Protein AF-A0A9W7BRD5-F1 (afdb_monomer_lite)

Foldseek 3Di:
DVLLVVLVVVVVVLQVVLVVVDDLLLLLLLLVVLVVVLVVQQVQVQQWDQDPPALDIDGHPHRPDGGFAAPLNSVLSSSCVSCLQVVLCVVDVDLLVQLLCQLVSVLVSLLVSQVSCCSQQVGRPGFQGDHDQADNNRSDGPNCSVVRSVVSVVCSVCVVVHSSVVSVVCSVVVRCVVSVVVSVVVNVVRHPPADPVNVVCSNVVVPPPPPVVVVVVVVVVVVVVVVVVVVVVVVVVVPPDDDPDDDDDDDDDDDDDDDDDDDDDDDDDDDDDDDDDDDDDDDDDDDDDDDDDDDDDDDDDDDDDDDDDDDDDDDDDDDDDD

Sequence (322 aa):
MFAALIKLALLYGLISKQQELTTEVHRAGACLAAIGFILIETTWTTISKEDPKTGNVSLSLKIDKLGHSSFAQFWSNIIWTPMIMYGYRSVVTTWWMRIVLFPLNIWWLEIVEGYILMFLFGRNVAWEYRGKLSFFHGNITLQYYVPWALLGGVFEFAWAPVIEPLIVLFAEKGGERVVLPVAWGLTMLFAPKMSAKALFAALTDCFFEEKEVEAWVVVEEEWEKKVAKKNTRSTRSSVRSEPPVLTPNKRSGRGRSKSPAKARTKATKSVKRSPAAGKSKRGTSRSASPAKAKVKAKEKPRQRSSSARVRASASTPKKSRK

Organism: NCBI:txid1714386

Structure (mmCIF, N/CA/C/O backbone):
data_AF-A0A9W7BRD5-F1
#
_entry.id   AF-A0A9W7BRD5-F1
#
loop_
_atom_site.group_PDB
_atom_site.id
_atom_site.type_symbol
_atom_site.label_atom_id
_atom_site.label_alt_id
_atom_site.label_comp_id
_atom_site.label_asym_id
_atom_site.label_entity_id
_atom_site.label_seq_id
_atom_site.pdbx_PDB_ins_code
_atom_site.Cartn_x
_atom_site.Cartn_y
_atom_site.Cartn_z
_atom_site.occupancy
_atom_site.B_iso_or_equiv
_atom_site.auth_seq_id
_atom_site.auth_comp_id
_atom_site.auth_asym_id
_atom_site.auth_atom_id
_atom_site.pdbx_PDB_model_num
ATOM 1 N N . MET A 1 1 ? 12.088 -5.059 26.778 1.00 70.69 1 MET A N 1
ATOM 2 C CA . MET A 1 1 ? 13.359 -4.808 26.049 1.00 70.69 1 MET A CA 1
ATOM 3 C C . MET A 1 1 ? 13.732 -5.945 25.091 1.00 70.69 1 MET A C 1
ATOM 5 O O . MET A 1 1 ? 13.865 -5.676 23.908 1.00 70.69 1 MET A O 1
ATOM 9 N N . PHE A 1 2 ? 13.852 -7.205 25.535 1.00 80.06 2 PHE A N 1
ATOM 10 C CA . PHE A 1 2 ? 14.234 -8.331 24.656 1.00 80.06 2 PHE A CA 1
ATOM 11 C C . PHE A 1 2 ? 13.289 -8.540 23.453 1.00 80.06 2 PHE A C 1
ATOM 13 O O . PHE A 1 2 ? 13.741 -8.588 22.314 1.00 80.06 2 PHE A O 1
ATOM 20 N N . ALA A 1 3 ? 11.969 -8.532 23.675 1.00 71.75 3 ALA A N 1
ATOM 21 C CA . ALA A 1 3 ? 10.979 -8.597 22.594 1.00 71.75 3 ALA A CA 1
ATOM 22 C C . ALA A 1 3 ? 11.101 -7.435 21.581 1.00 71.75 3 ALA A C 1
ATOM 24 O O . ALA A 1 3 ? 10.832 -7.623 20.398 1.00 71.75 3 ALA A O 1
ATOM 25 N N . ALA A 1 4 ? 11.558 -6.253 22.018 1.00 72.25 4 ALA A N 1
ATOM 26 C CA . ALA A 1 4 ? 11.808 -5.099 21.147 1.00 72.25 4 ALA A CA 1
ATOM 27 C C . ALA A 1 4 ? 12.904 -5.392 20.144 1.00 72.25 4 ALA A C 1
ATOM 29 O O . ALA A 1 4 ? 12.748 -5.163 18.949 1.00 72.25 4 ALA A O 1
ATOM 30 N N . LEU A 1 5 ? 14.009 -5.924 20.658 1.00 78.25 5 LEU A N 1
ATOM 31 C CA . LEU A 1 5 ? 15.172 -6.264 19.863 1.00 78.25 5 LEU A CA 1
ATOM 32 C C . LEU A 1 5 ? 14.820 -7.352 18.851 1.00 78.25 5 LEU A C 1
ATOM 34 O O . LEU A 1 5 ? 15.228 -7.240 17.703 1.00 78.25 5 LEU A O 1
ATOM 38 N N . ILE A 1 6 ? 13.990 -8.330 19.231 1.00 85.31 6 ILE A N 1
ATOM 39 C CA . ILE A 1 6 ? 13.480 -9.344 18.298 1.00 85.31 6 ILE A CA 1
ATOM 40 C C . ILE A 1 6 ? 12.636 -8.700 17.192 1.00 85.31 6 ILE A C 1
ATOM 42 O O . ILE A 1 6 ? 12.904 -8.938 16.018 1.00 85.31 6 ILE A O 1
ATOM 46 N N . LYS A 1 7 ? 11.648 -7.859 17.530 1.00 79.81 7 LYS A N 1
ATOM 47 C CA . LYS A 1 7 ? 10.798 -7.178 16.534 1.00 79.81 7 LYS A CA 1
ATOM 48 C C . LYS A 1 7 ? 11.619 -6.300 15.585 1.00 79.81 7 LYS A C 1
ATOM 50 O O . LYS A 1 7 ? 11.422 -6.359 14.375 1.00 79.81 7 LYS A O 1
ATOM 55 N N . LEU A 1 8 ? 12.560 -5.523 16.124 1.00 78.50 8 LEU A N 1
ATOM 56 C CA . LEU A 1 8 ? 13.456 -4.671 15.341 1.00 78.50 8 LEU A CA 1
ATOM 57 C C . LEU A 1 8 ? 14.392 -5.495 14.453 1.00 78.50 8 LEU A C 1
ATOM 59 O O . LEU A 1 8 ? 14.569 -5.147 13.289 1.00 78.50 8 LEU A O 1
ATOM 63 N N . ALA A 1 9 ? 14.947 -6.598 14.959 1.00 84.81 9 ALA A N 1
ATOM 64 C CA . ALA A 1 9 ? 15.788 -7.500 14.177 1.00 84.81 9 ALA A CA 1
ATOM 65 C C . ALA A 1 9 ? 14.999 -8.177 13.047 1.00 84.81 9 ALA A C 1
ATOM 67 O O . ALA A 1 9 ? 15.495 -8.258 11.926 1.00 84.81 9 ALA A O 1
ATOM 68 N N . LEU A 1 10 ? 13.760 -8.607 13.310 1.00 83.19 10 LEU A N 1
ATOM 69 C CA . LEU A 1 10 ? 12.865 -9.165 12.292 1.00 83.19 10 LEU A CA 1
ATOM 70 C C . LEU A 1 10 ? 12.515 -8.126 11.226 1.00 83.19 10 LEU A C 1
ATOM 72 O O . LEU A 1 10 ? 12.630 -8.415 10.039 1.00 83.19 10 LEU A O 1
ATOM 76 N N . LEU A 1 11 ? 12.140 -6.910 11.632 1.00 81.19 11 LEU A N 1
ATOM 77 C CA . LEU A 1 11 ? 11.834 -5.826 10.700 1.00 81.19 11 LEU A CA 1
ATOM 78 C C . LEU A 1 11 ? 13.056 -5.458 9.850 1.00 81.19 11 LEU A C 1
ATOM 80 O O . LEU A 1 11 ? 12.943 -5.336 8.633 1.00 81.19 11 LEU A O 1
ATOM 84 N N . TYR A 1 12 ? 14.229 -5.337 10.471 1.00 84.75 12 TYR A N 1
ATOM 85 C CA . TYR A 1 12 ? 15.483 -5.097 9.763 1.00 84.75 12 TYR A CA 1
ATOM 86 C C . TYR A 1 12 ? 15.798 -6.228 8.777 1.00 84.75 12 TYR A C 1
ATOM 88 O O . TYR A 1 12 ? 16.126 -5.958 7.623 1.00 84.75 12 TYR A O 1
ATOM 96 N N . GLY A 1 13 ? 15.644 -7.487 9.197 1.00 88.94 13 GLY A N 1
ATOM 97 C CA . GLY A 1 13 ? 15.836 -8.654 8.339 1.00 88.94 13 GLY A CA 1
ATOM 98 C C . GLY A 1 13 ? 14.885 -8.666 7.141 1.00 88.94 13 GLY A C 1
ATOM 99 O O . GLY A 1 13 ? 15.326 -8.914 6.020 1.00 88.94 13 GLY A O 1
ATOM 100 N N . LEU A 1 14 ? 13.609 -8.330 7.354 1.00 85.12 14 LEU A N 1
ATOM 101 C CA . LEU A 1 14 ? 12.604 -8.206 6.294 1.00 85.12 14 LEU A CA 1
ATOM 102 C C . LEU A 1 14 ? 12.963 -7.099 5.300 1.00 85.12 14 LEU A C 1
ATOM 104 O O . LEU A 1 14 ? 12.956 -7.347 4.097 1.00 85.12 14 LEU A O 1
ATOM 108 N N . ILE A 1 15 ? 13.314 -5.905 5.785 1.00 83.31 15 ILE A N 1
ATOM 109 C CA . ILE A 1 15 ? 13.708 -4.775 4.930 1.00 83.31 15 ILE A CA 1
ATOM 110 C C . ILE A 1 15 ? 14.978 -5.117 4.143 1.00 83.31 15 ILE A C 1
ATOM 112 O O . ILE A 1 15 ? 15.025 -4.903 2.936 1.00 83.31 15 ILE A O 1
ATOM 116 N N . SER A 1 16 ? 15.982 -5.697 4.800 1.00 86.62 16 SER A N 1
ATOM 117 C CA . SER A 1 16 ? 17.242 -6.096 4.167 1.00 86.62 16 SER A CA 1
ATOM 118 C C . SER A 1 16 ? 17.015 -7.132 3.060 1.00 86.62 16 SER A C 1
ATOM 120 O O . SER A 1 16 ? 17.475 -6.959 1.930 1.00 86.62 16 SER A O 1
ATOM 122 N N . LYS A 1 17 ? 16.206 -8.166 3.331 1.00 88.44 17 LYS A N 1
ATOM 123 C CA . LYS A 1 17 ? 15.844 -9.164 2.316 1.00 88.44 17 LYS A CA 1
ATOM 124 C C . LYS A 1 17 ? 15.002 -8.576 1.191 1.00 88.44 17 LYS A C 1
ATOM 126 O O . LYS A 1 17 ? 15.201 -8.932 0.035 1.00 88.44 17 LYS A O 1
ATOM 131 N N . GLN A 1 18 ? 14.100 -7.651 1.494 1.00 86.31 18 GLN A N 1
ATOM 132 C CA . GLN A 1 18 ? 13.335 -6.945 0.471 1.00 86.31 18 GLN A CA 1
ATOM 133 C C . GLN A 1 18 ? 14.251 -6.121 -0.444 1.00 86.31 18 GLN A C 1
ATOM 135 O O . GLN A 1 18 ? 14.066 -6.143 -1.662 1.00 86.31 18 GLN A O 1
ATOM 140 N N . GLN A 1 19 ? 15.261 -5.446 0.108 1.00 85.69 19 GLN A N 1
ATOM 141 C CA . GLN A 1 19 ? 16.230 -4.675 -0.674 1.00 85.69 19 GLN A CA 1
ATOM 142 C C . GLN A 1 19 ? 17.062 -5.571 -1.596 1.00 85.69 19 GLN A C 1
ATOM 144 O O . GLN A 1 19 ? 17.325 -5.185 -2.732 1.00 85.69 19 GLN A O 1
ATOM 149 N N . GLU A 1 20 ? 17.417 -6.775 -1.143 1.00 90.00 20 GLU A N 1
ATOM 150 C CA . GLU A 1 20 ? 18.103 -7.791 -1.952 1.00 90.00 20 GLU A CA 1
ATOM 151 C C . GLU A 1 20 ? 17.221 -8.309 -3.102 1.00 90.00 20 GLU A C 1
ATOM 153 O O . GLU A 1 20 ? 17.697 -8.502 -4.219 1.00 90.00 20 GLU A O 1
ATOM 158 N N . LEU A 1 21 ? 15.922 -8.498 -2.848 1.00 89.50 21 LEU A N 1
ATOM 159 C CA . LEU A 1 21 ? 14.962 -9.025 -3.826 1.00 89.50 21 LEU A CA 1
ATOM 160 C C . LEU A 1 21 ? 14.424 -7.971 -4.805 1.00 89.50 21 LEU A C 1
ATOM 162 O O . LEU A 1 21 ? 13.761 -8.314 -5.787 1.00 89.50 21 LEU A O 1
ATOM 166 N N . THR A 1 22 ? 14.662 -6.686 -4.548 1.00 91.69 22 THR A N 1
ATOM 167 C CA . THR A 1 22 ? 14.132 -5.591 -5.363 1.00 91.69 22 THR A CA 1
ATOM 168 C C . THR A 1 22 ? 15.236 -4.873 -6.125 1.00 91.69 22 THR A C 1
ATOM 170 O O . THR A 1 22 ? 16.357 -4.709 -5.655 1.00 91.69 22 THR A O 1
ATOM 173 N N . THR A 1 23 ? 14.924 -4.420 -7.336 1.00 92.62 23 THR A N 1
ATOM 174 C CA . THR A 1 23 ? 15.806 -3.533 -8.100 1.00 92.62 23 THR A CA 1
ATOM 175 C C . THR A 1 23 ? 15.544 -2.079 -7.707 1.00 92.62 23 THR A C 1
ATOM 177 O O . THR A 1 23 ? 14.516 -1.758 -7.106 1.00 92.62 23 THR A O 1
ATOM 180 N N . GLU A 1 24 ? 16.435 -1.163 -8.088 1.00 89.50 24 GLU A N 1
ATOM 181 C CA . GLU A 1 24 ? 16.205 0.277 -7.892 1.00 89.50 24 GLU A CA 1
ATOM 182 C C . GLU A 1 24 ? 14.922 0.760 -8.583 1.00 89.50 24 GLU A C 1
ATOM 184 O O . GLU A 1 24 ? 14.182 1.566 -8.023 1.00 89.50 24 GLU A O 1
ATOM 189 N N . VAL A 1 25 ? 14.607 0.200 -9.755 1.00 91.62 25 VAL A N 1
ATOM 190 C CA . VAL A 1 25 ? 13.355 0.440 -10.490 1.00 91.62 25 VAL A CA 1
ATOM 191 C C . VAL A 1 25 ? 12.151 -0.004 -9.655 1.00 91.62 25 VAL A C 1
ATOM 193 O O . VAL A 1 25 ? 11.183 0.744 -9.506 1.00 91.62 25 VAL A O 1
ATOM 196 N N . HIS A 1 26 ? 12.214 -1.189 -9.039 1.00 92.75 26 HIS A N 1
ATOM 197 C CA . HIS A 1 26 ? 11.137 -1.668 -8.172 1.00 92.75 26 HIS A CA 1
ATOM 198 C C . HIS A 1 26 ? 10.921 -0.749 -6.965 1.00 92.75 26 HIS A C 1
ATOM 200 O O . HIS A 1 26 ? 9.778 -0.405 -6.658 1.00 92.75 26 HIS A O 1
ATOM 206 N N . ARG A 1 27 ? 12.005 -0.313 -6.312 1.00 89.62 27 ARG A N 1
ATOM 207 C CA . ARG A 1 27 ? 11.941 0.566 -5.134 1.00 89.62 27 ARG A CA 1
ATOM 208 C C . ARG A 1 27 ? 11.462 1.977 -5.475 1.00 89.62 27 ARG A C 1
ATOM 210 O O . ARG A 1 27 ? 10.630 2.525 -4.751 1.00 89.62 27 ARG A O 1
ATOM 217 N N . ALA A 1 28 ? 11.898 2.537 -6.604 1.00 89.88 28 ALA A N 1
ATOM 218 C CA . ALA A 1 28 ? 11.376 3.805 -7.116 1.00 89.88 28 ALA A CA 1
ATOM 219 C C . ALA A 1 28 ? 9.868 3.706 -7.402 1.00 89.88 28 ALA A C 1
ATOM 221 O O . ALA A 1 28 ? 9.098 4.576 -6.989 1.00 89.88 28 ALA A O 1
ATOM 222 N N . GLY A 1 29 ? 9.438 2.607 -8.030 1.00 91.38 29 GLY A N 1
ATOM 223 C CA . GLY A 1 29 ? 8.026 2.323 -8.276 1.00 91.38 29 GLY A CA 1
ATOM 224 C C . GLY A 1 29 ? 7.199 2.224 -7.004 1.00 91.38 29 GLY A C 1
ATOM 225 O O . GLY A 1 29 ? 6.137 2.835 -6.930 1.00 91.38 29 GLY A O 1
ATOM 226 N N . ALA A 1 30 ? 7.710 1.546 -5.980 1.00 90.56 30 ALA A N 1
ATOM 227 C CA . ALA A 1 30 ? 7.043 1.466 -4.687 1.00 90.56 30 ALA A CA 1
ATOM 228 C C . ALA A 1 30 ? 6.870 2.824 -4.014 1.00 90.56 30 ALA A C 1
ATOM 230 O O . ALA A 1 30 ? 5.795 3.116 -3.501 1.00 90.56 30 ALA A O 1
ATOM 231 N N . CYS A 1 31 ? 7.892 3.681 -4.054 1.00 87.88 31 CYS A N 1
ATOM 232 C CA . CYS A 1 31 ? 7.788 5.016 -3.476 1.00 87.88 31 CYS A CA 1
ATOM 233 C C . CYS A 1 31 ? 6.748 5.875 -4.217 1.00 87.88 31 CYS A C 1
ATOM 235 O O . CYS A 1 31 ? 5.932 6.541 -3.580 1.00 87.88 31 CYS A O 1
ATOM 237 N N . LEU A 1 32 ? 6.736 5.833 -5.556 1.00 89.88 32 LEU A N 1
ATOM 238 C CA . LEU A 1 32 ? 5.737 6.547 -6.362 1.00 89.88 32 LEU A CA 1
ATOM 239 C C . LEU A 1 32 ? 4.322 6.027 -6.109 1.00 89.88 32 LEU A C 1
ATOM 241 O O . LEU A 1 32 ? 3.386 6.812 -5.967 1.00 89.88 32 LEU A O 1
ATOM 245 N N . ALA A 1 33 ? 4.164 4.711 -6.023 1.00 90.25 33 ALA A N 1
ATOM 246 C CA . ALA A 1 33 ? 2.880 4.095 -5.754 1.00 90.25 33 ALA A CA 1
ATOM 247 C C . ALA A 1 33 ? 2.390 4.378 -4.329 1.00 90.25 33 ALA A C 1
ATOM 249 O O . ALA A 1 33 ? 1.214 4.681 -4.169 1.00 90.25 33 ALA A O 1
ATOM 250 N N . ALA A 1 34 ? 3.264 4.394 -3.318 1.00 88.00 34 ALA A N 1
ATOM 251 C CA . ALA A 1 34 ? 2.902 4.797 -1.958 1.00 88.00 34 ALA A CA 1
ATOM 252 C C . ALA A 1 34 ? 2.393 6.251 -1.906 1.00 88.00 34 ALA A C 1
ATOM 254 O O . ALA A 1 34 ? 1.386 6.533 -1.256 1.00 88.00 34 ALA A O 1
ATOM 255 N N . ILE A 1 35 ? 3.025 7.168 -2.652 1.00 86.06 35 ILE A N 1
ATOM 256 C CA . ILE A 1 35 ? 2.521 8.542 -2.829 1.00 86.06 35 ILE A CA 1
ATOM 257 C C . ILE A 1 35 ? 1.150 8.528 -3.522 1.00 86.06 35 ILE A C 1
ATOM 259 O O . ILE A 1 35 ? 0.223 9.207 -3.079 1.00 86.06 35 ILE A O 1
ATOM 263 N N . GLY A 1 36 ? 1.000 7.735 -4.585 1.00 89.31 36 GLY A N 1
ATOM 264 C CA . GLY A 1 36 ? -0.275 7.548 -5.277 1.00 89.31 36 GLY A CA 1
ATOM 265 C C . GLY A 1 36 ? -1.383 7.048 -4.348 1.00 89.31 36 GLY A C 1
ATOM 266 O O . GLY A 1 36 ? -2.485 7.592 -4.375 1.00 89.31 36 GLY A O 1
ATOM 267 N N . PHE A 1 37 ? -1.086 6.079 -3.479 1.00 88.44 37 PHE A N 1
ATOM 268 C CA . PHE A 1 37 ? -2.022 5.556 -2.485 1.00 88.44 37 PHE A CA 1
ATOM 269 C C . PHE A 1 37 ? -2.469 6.627 -1.493 1.00 88.44 37 PHE A C 1
ATOM 271 O O . PHE A 1 37 ? -3.670 6.721 -1.254 1.00 88.44 37 PHE A O 1
ATOM 278 N N . ILE A 1 38 ? -1.568 7.492 -1.004 1.00 86.12 38 ILE A N 1
ATOM 279 C CA . ILE A 1 38 ? -1.964 8.638 -0.164 1.00 86.12 38 ILE A CA 1
ATOM 280 C C . ILE A 1 38 ? -2.996 9.502 -0.897 1.00 86.12 38 ILE A C 1
ATOM 282 O O . ILE A 1 38 ? -4.007 9.889 -0.311 1.00 86.12 38 ILE A O 1
ATOM 286 N N . LEU A 1 39 ? -2.763 9.820 -2.174 1.00 87.81 39 LEU A N 1
ATOM 287 C CA . LEU A 1 39 ? -3.673 10.667 -2.951 1.00 87.81 39 LEU A CA 1
ATOM 288 C C . LEU A 1 39 ? -5.024 9.988 -3.191 1.00 87.81 39 LEU A C 1
ATOM 290 O O . LEU A 1 39 ? -6.068 10.628 -3.042 1.00 87.81 39 LEU A O 1
ATOM 294 N N . ILE A 1 40 ? -5.009 8.700 -3.541 1.00 89.31 40 ILE A N 1
ATOM 295 C CA . ILE A 1 40 ? -6.215 7.896 -3.765 1.00 89.31 40 ILE A CA 1
ATOM 296 C C . ILE A 1 40 ? -7.027 7.806 -2.479 1.00 89.31 40 ILE A C 1
ATOM 298 O O . ILE A 1 40 ? -8.218 8.102 -2.493 1.00 89.31 40 ILE A O 1
ATOM 302 N N . GLU A 1 41 ? -6.390 7.459 -1.366 1.00 86.44 41 GLU A N 1
ATOM 303 C CA . GLU A 1 41 ? -7.033 7.356 -0.061 1.00 86.44 41 GLU A CA 1
ATOM 304 C C . GLU A 1 41 ? -7.578 8.706 0.393 1.00 86.44 41 GLU A C 1
ATOM 306 O O . GLU A 1 41 ? -8.733 8.792 0.812 1.00 86.44 41 GLU A O 1
ATOM 311 N N . THR A 1 42 ? -6.792 9.777 0.249 1.00 85.00 42 THR A N 1
ATOM 312 C CA . THR A 1 42 ? -7.231 11.139 0.578 1.00 85.00 42 THR A CA 1
ATOM 313 C C . THR A 1 42 ? -8.455 11.519 -0.237 1.00 85.00 42 THR A C 1
ATOM 315 O O . THR A 1 42 ? -9.433 12.019 0.315 1.00 85.00 42 THR A O 1
ATOM 318 N N . THR A 1 43 ? -8.445 11.226 -1.536 1.00 88.19 43 THR A N 1
ATOM 319 C CA . THR A 1 43 ? -9.579 11.496 -2.423 1.00 88.19 43 THR A CA 1
ATOM 320 C C . THR A 1 43 ? -10.792 10.663 -2.023 1.00 88.19 43 THR A C 1
ATOM 322 O O . THR A 1 43 ? -11.877 11.211 -1.845 1.00 88.19 43 THR A O 1
ATOM 325 N N . TRP A 1 44 ? -10.612 9.355 -1.827 1.00 88.75 44 TRP A N 1
ATOM 326 C CA . TRP A 1 44 ? -11.680 8.416 -1.495 1.00 88.75 44 TRP A CA 1
ATOM 327 C C . TRP A 1 44 ? -12.357 8.758 -0.169 1.00 88.75 44 TRP A C 1
ATOM 329 O O . TRP A 1 44 ? -13.577 8.866 -0.099 1.00 88.75 44 TRP A O 1
ATOM 339 N N . THR A 1 45 ? -11.578 8.983 0.882 1.00 85.81 45 THR A N 1
ATOM 340 C CA . THR A 1 45 ? -12.090 9.350 2.214 1.00 85.81 45 THR A CA 1
ATOM 341 C C . THR A 1 45 ? -12.709 10.746 2.239 1.00 85.81 45 THR A C 1
ATOM 343 O O . THR A 1 45 ? -13.632 10.987 3.010 1.00 85.81 45 THR A O 1
ATOM 346 N N . THR A 1 46 ? -12.271 11.650 1.358 1.00 87.75 46 THR A N 1
ATOM 347 C CA . THR A 1 46 ? -12.906 12.964 1.185 1.00 87.75 46 THR A CA 1
ATOM 348 C C . THR A 1 46 ? -14.306 12.840 0.579 1.00 87.75 46 THR A C 1
ATOM 350 O O . THR A 1 46 ? -15.208 13.583 0.966 1.00 87.75 46 THR A O 1
ATOM 353 N N . ILE A 1 47 ? -14.500 11.908 -0.362 1.00 90.19 47 ILE A N 1
ATOM 354 C CA . ILE A 1 47 ? -15.776 11.718 -1.075 1.00 90.19 47 ILE A CA 1
ATOM 355 C C . ILE A 1 47 ? -16.664 10.619 -0.478 1.00 90.19 47 ILE A C 1
ATOM 357 O O . ILE A 1 47 ? -17.751 10.363 -1.000 1.00 90.19 47 ILE A O 1
ATOM 361 N N . SER A 1 48 ? -16.227 9.943 0.584 1.00 90.50 48 SER A N 1
ATOM 362 C CA . SER A 1 48 ? -16.956 8.840 1.212 1.00 90.50 48 SER A CA 1
ATOM 363 C C . SER A 1 48 ? -17.208 9.096 2.697 1.00 90.50 48 SER A C 1
ATOM 365 O O . SER A 1 48 ? -16.476 9.805 3.382 1.00 90.50 48 SER A O 1
ATOM 367 N N . LYS A 1 49 ? -18.304 8.536 3.202 1.00 91.12 49 LYS A N 1
ATOM 368 C CA . LYS A 1 49 ? -18.686 8.545 4.610 1.00 91.12 49 LYS A CA 1
ATOM 369 C C . LYS A 1 49 ? -18.951 7.126 5.050 1.00 91.12 49 LYS A C 1
ATOM 371 O O . LYS A 1 49 ? -19.883 6.492 4.555 1.00 91.12 49 LYS A O 1
ATOM 376 N N . GLU A 1 50 ? -18.157 6.674 6.006 1.00 89.75 50 GLU A N 1
ATOM 377 C CA . GLU A 1 50 ? -18.394 5.434 6.725 1.00 89.75 50 GLU A CA 1
ATOM 378 C C . GLU A 1 50 ? -19.255 5.721 7.961 1.00 89.75 50 GLU A C 1
ATOM 380 O O . GLU A 1 50 ? -18.933 6.590 8.779 1.00 89.75 50 GLU A O 1
ATOM 385 N N . ASP A 1 51 ? -20.374 5.010 8.091 1.00 91.50 51 ASP A N 1
ATOM 386 C CA . ASP A 1 51 ? -21.170 5.034 9.315 1.00 91.50 51 ASP A CA 1
ATOM 387 C C . ASP A 1 51 ? -20.403 4.298 10.432 1.00 91.50 51 ASP A C 1
ATOM 389 O O . ASP A 1 51 ? -20.184 3.090 10.327 1.00 91.50 51 ASP A O 1
ATOM 393 N N . PRO A 1 52 ? -20.044 4.971 11.541 1.00 89.31 52 PRO A N 1
ATOM 394 C CA . PRO A 1 52 ? -19.217 4.384 12.595 1.00 89.31 52 PRO A CA 1
ATOM 395 C C . PRO A 1 52 ? -19.864 3.194 13.322 1.00 89.31 52 PRO A C 1
ATOM 397 O O . PRO A 1 52 ? -19.155 2.465 14.022 1.00 89.31 52 PRO A O 1
ATOM 400 N N . LYS A 1 53 ? -21.190 3.015 13.211 1.00 90.50 53 LYS A N 1
ATOM 401 C CA . LYS A 1 53 ? -21.931 1.909 13.837 1.00 90.50 53 LYS A CA 1
ATOM 402 C C . LYS A 1 53 ? -22.087 0.717 12.906 1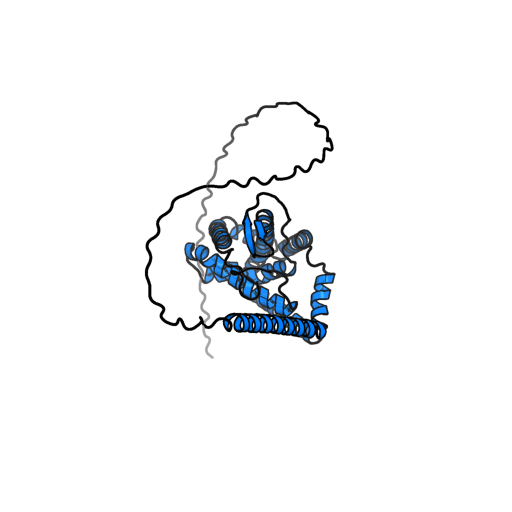.00 90.50 53 LYS A C 1
ATOM 404 O O . LYS A 1 53 ? -21.989 -0.420 13.358 1.00 90.50 53 LYS A O 1
ATOM 409 N N . THR A 1 54 ? -22.404 0.972 11.639 1.00 91.94 54 THR A N 1
ATOM 410 C CA . THR A 1 54 ? -22.717 -0.097 10.679 1.00 91.94 54 THR A CA 1
ATOM 411 C C . THR A 1 54 ? -21.525 -0.487 9.813 1.00 91.94 54 THR A C 1
ATOM 413 O O . THR A 1 54 ? -21.515 -1.599 9.289 1.00 91.94 54 THR A O 1
ATOM 416 N N . GLY A 1 55 ? -20.530 0.395 9.681 1.00 90.69 55 GLY A N 1
ATOM 417 C CA . GLY A 1 55 ? -19.421 0.260 8.738 1.00 90.69 55 GLY A CA 1
ATOM 418 C C . GLY A 1 55 ? -19.846 0.440 7.281 1.00 90.69 55 GLY A C 1
ATOM 419 O O . GLY A 1 55 ? -19.077 0.133 6.378 1.00 90.69 55 GLY A O 1
ATOM 420 N N . ASN A 1 56 ? -21.083 0.878 7.021 1.00 92.50 56 ASN A N 1
ATOM 421 C CA . ASN A 1 56 ? -21.563 1.082 5.659 1.00 92.50 56 ASN A CA 1
ATOM 422 C C . ASN A 1 56 ? -20.928 2.335 5.063 1.00 92.50 56 ASN A C 1
ATOM 424 O O . ASN A 1 56 ? -20.973 3.408 5.674 1.00 92.50 56 ASN A O 1
ATOM 428 N N . VAL A 1 57 ? -20.403 2.207 3.847 1.00 91.06 57 VAL A N 1
ATOM 429 C CA . VAL A 1 57 ? -19.798 3.320 3.115 1.00 91.06 57 VAL A CA 1
ATOM 430 C C . VAL A 1 57 ? -20.809 3.930 2.148 1.00 91.06 57 VAL A C 1
ATOM 432 O O . VAL A 1 57 ? -21.443 3.240 1.352 1.00 91.06 57 VAL A O 1
ATOM 435 N N . SER A 1 58 ? -20.959 5.250 2.211 1.00 92.88 58 SER A N 1
ATOM 436 C CA . SER A 1 58 ? -21.815 6.038 1.319 1.00 92.88 58 SER A CA 1
ATOM 437 C C . SER A 1 58 ? -21.017 7.166 0.674 1.00 92.88 58 SER A C 1
ATOM 439 O O . SER A 1 58 ? -20.104 7.709 1.290 1.00 92.88 58 SER A O 1
ATOM 441 N N . LEU A 1 59 ? -21.340 7.536 -0.567 1.00 93.12 59 LEU A N 1
ATOM 442 C CA . LEU A 1 59 ? -20.691 8.668 -1.229 1.00 93.12 59 LEU A CA 1
ATOM 443 C C . LEU A 1 59 ? -21.296 9.989 -0.744 1.00 93.12 59 LEU A C 1
ATOM 445 O O . LEU A 1 59 ? -22.516 10.151 -0.678 1.00 93.12 59 LEU A O 1
ATOM 449 N N . SER A 1 60 ? -20.436 10.950 -0.427 1.00 90.31 60 SER A N 1
ATOM 450 C CA . SER A 1 60 ? -20.796 12.301 -0.012 1.00 90.31 60 SER A CA 1
ATOM 451 C C . SER A 1 60 ? -19.966 13.300 -0.802 1.00 90.31 60 SER A C 1
ATOM 453 O O . SER A 1 60 ? -18.748 13.305 -0.717 1.00 90.31 60 SER A O 1
ATOM 455 N N . LEU A 1 61 ? -20.626 14.219 -1.507 1.00 85.88 61 LEU A N 1
ATOM 456 C CA . LEU A 1 61 ? -19.948 15.328 -2.192 1.00 85.88 61 LEU A CA 1
ATOM 457 C C . LEU A 1 61 ? -19.441 16.415 -1.227 1.00 85.88 61 LEU A C 1
ATOM 459 O O . LEU A 1 61 ? -18.800 17.372 -1.654 1.00 85.88 61 LEU A O 1
ATOM 463 N N . LYS A 1 62 ? -19.759 16.309 0.068 1.00 86.94 62 LYS A N 1
ATOM 464 C CA . LYS A 1 62 ? -19.264 17.231 1.094 1.00 86.94 62 LYS A CA 1
ATOM 465 C C . LYS A 1 62 ? -17.919 16.747 1.626 1.00 86.94 62 LYS A C 1
ATOM 467 O O . LYS A 1 62 ? -17.844 15.631 2.137 1.00 86.94 62 LYS A O 1
ATOM 472 N N . ILE A 1 63 ? -16.917 17.621 1.520 1.00 82.81 63 ILE A N 1
ATOM 473 C CA . ILE A 1 63 ? -15.579 17.467 2.100 1.00 82.81 63 ILE A CA 1
ATOM 474 C C . ILE A 1 63 ? -15.716 17.627 3.616 1.00 82.81 63 ILE A C 1
ATOM 476 O O . ILE A 1 63 ? -15.693 18.741 4.135 1.00 82.81 63 ILE A O 1
ATOM 480 N N . ASP A 1 64 ? -15.918 16.515 4.318 1.00 72.56 64 ASP A N 1
ATOM 481 C CA . ASP A 1 64 ? -16.125 16.534 5.771 1.00 72.56 64 ASP A CA 1
ATOM 482 C C . ASP A 1 64 ? -14.828 16.264 6.548 1.00 72.56 64 ASP A C 1
ATOM 484 O O . ASP A 1 64 ? -14.674 16.738 7.674 1.00 72.56 64 ASP A O 1
ATOM 488 N N . LYS A 1 65 ? -13.897 15.496 5.969 1.00 77.19 65 LYS A N 1
ATOM 489 C CA . LYS A 1 65 ? -12.604 15.145 6.570 1.00 77.19 65 LYS A CA 1
ATOM 490 C C . LYS A 1 65 ? -11.555 15.029 5.469 1.00 77.19 65 LYS A C 1
ATOM 492 O O . LYS A 1 65 ? -11.834 14.425 4.438 1.00 77.19 65 LYS A O 1
ATOM 497 N N . LEU A 1 66 ? -10.359 15.575 5.696 1.00 72.69 66 LEU A N 1
ATOM 498 C CA . LEU A 1 66 ? -9.205 15.166 4.899 1.00 72.69 66 LEU A CA 1
ATOM 499 C C . LEU A 1 66 ? -8.873 13.716 5.257 1.00 72.69 66 LEU A C 1
ATOM 501 O O . LEU A 1 66 ? -8.869 13.346 6.433 1.00 72.69 66 LEU A O 1
ATOM 505 N N . GLY A 1 67 ? -8.613 12.901 4.241 1.00 66.88 67 GLY A N 1
ATOM 506 C CA . GLY A 1 67 ? -8.056 11.577 4.459 1.00 66.88 67 GLY A CA 1
ATOM 507 C C . GLY A 1 67 ? -6.688 11.631 5.105 1.00 66.88 67 GLY A C 1
ATOM 508 O O . GLY A 1 67 ? -5.925 12.5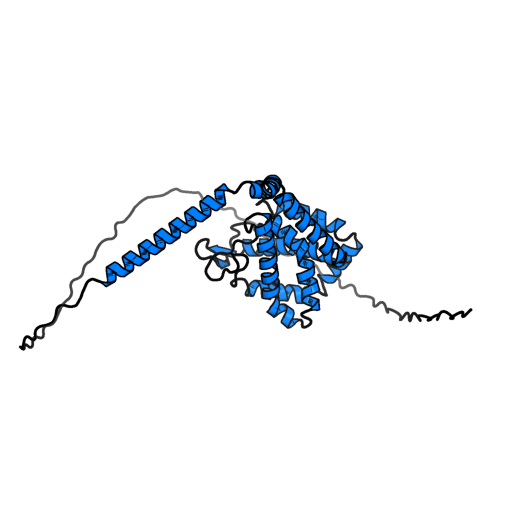75 4.906 1.00 66.88 67 GLY A O 1
ATOM 509 N N . HIS A 1 68 ? -6.395 10.593 5.879 1.00 68.62 68 HIS A N 1
ATOM 510 C CA . HIS A 1 68 ? -5.131 10.454 6.579 1.00 68.62 68 HIS A CA 1
ATOM 511 C C . HIS A 1 68 ? -4.668 9.003 6.487 1.00 68.62 68 HIS A C 1
ATOM 513 O O . HIS A 1 68 ? -5.207 8.157 7.200 1.00 68.62 68 HIS A O 1
ATOM 519 N N . SER A 1 69 ? -3.651 8.751 5.658 1.00 81.00 69 SER A N 1
ATOM 520 C CA . SER A 1 69 ? -2.857 7.519 5.723 1.00 81.00 69 SER A CA 1
ATOM 521 C C . SER A 1 69 ? -2.097 7.522 7.044 1.00 81.00 69 SER A C 1
ATOM 523 O O . SER A 1 69 ? -1.523 8.548 7.419 1.00 81.00 69 SER A O 1
ATOM 525 N N . SER A 1 70 ? -2.044 6.404 7.767 1.00 83.25 70 SER A N 1
ATOM 526 C CA . SER A 1 70 ? -1.154 6.338 8.932 1.00 83.25 70 SER A CA 1
ATOM 527 C C . SER A 1 70 ? 0.313 6.290 8.485 1.00 83.25 70 SER A C 1
ATOM 529 O O . SER A 1 70 ? 0.626 5.872 7.368 1.00 83.25 70 SER A O 1
ATOM 531 N N . PHE A 1 71 ? 1.238 6.716 9.354 1.00 82.81 71 PHE A N 1
ATOM 532 C CA . PHE A 1 71 ? 2.675 6.608 9.073 1.00 82.81 71 PHE A CA 1
ATOM 533 C C . PHE A 1 71 ? 3.069 5.149 8.802 1.00 82.81 71 PHE A C 1
ATOM 535 O O . PHE A 1 71 ? 3.823 4.860 7.878 1.00 82.81 71 PHE A O 1
ATOM 542 N N . ALA A 1 72 ? 2.519 4.218 9.582 1.00 85.25 72 ALA A N 1
ATOM 543 C CA . ALA A 1 72 ? 2.809 2.802 9.439 1.00 85.25 72 ALA A CA 1
ATOM 544 C C . ALA A 1 72 ? 2.240 2.221 8.133 1.00 85.25 72 ALA A C 1
ATOM 546 O O . ALA A 1 72 ? 2.927 1.452 7.466 1.00 85.25 72 ALA A O 1
ATOM 547 N N . GLN A 1 73 ? 1.038 2.640 7.727 1.00 87.75 73 GLN A N 1
ATOM 548 C CA . GLN A 1 73 ? 0.432 2.277 6.441 1.00 87.75 73 GLN A CA 1
ATOM 549 C C . GLN A 1 73 ? 1.284 2.759 5.266 1.00 87.75 73 GLN A C 1
ATOM 551 O O . GLN A 1 73 ? 1.550 2.002 4.338 1.00 87.75 73 GLN A O 1
ATOM 556 N N . PHE A 1 74 ? 1.785 3.995 5.334 1.00 86.50 74 PHE A N 1
ATOM 557 C CA . PHE A 1 74 ? 2.641 4.545 4.289 1.00 86.50 74 PHE A CA 1
ATOM 558 C C . PHE A 1 74 ? 3.913 3.715 4.077 1.00 86.50 74 PHE A C 1
ATOM 560 O O . PHE A 1 74 ? 4.244 3.336 2.952 1.00 86.50 74 PHE A O 1
ATOM 567 N N . TRP A 1 75 ? 4.625 3.411 5.161 1.00 84.38 75 TRP A N 1
ATOM 568 C CA . TRP A 1 75 ? 5.847 2.614 5.080 1.00 84.38 75 TRP A CA 1
ATOM 569 C C . TRP A 1 75 ? 5.587 1.157 4.717 1.00 84.38 75 TRP A C 1
ATOM 571 O O . TRP A 1 75 ? 6.397 0.570 4.001 1.00 84.38 75 TRP A O 1
ATOM 581 N N . SER A 1 76 ? 4.456 0.596 5.147 1.00 88.69 76 SER A N 1
ATOM 582 C CA . SER A 1 76 ? 4.034 -0.741 4.719 1.00 88.69 76 SER A CA 1
ATOM 583 C C . SER A 1 76 ? 3.856 -0.766 3.200 1.00 88.69 76 SER A C 1
ATOM 585 O O . SER A 1 76 ? 4.552 -1.533 2.532 1.00 88.69 76 SER A O 1
ATOM 587 N N . ASN A 1 77 ? 3.128 0.210 2.640 1.00 89.69 77 ASN A N 1
ATOM 588 C CA . ASN A 1 77 ? 2.997 0.361 1.193 1.00 89.69 77 ASN A CA 1
ATOM 589 C C . ASN A 1 77 ? 4.369 0.424 0.499 1.00 89.69 77 ASN A C 1
ATOM 591 O O . ASN A 1 77 ? 4.578 -0.290 -0.477 1.00 89.69 77 ASN A O 1
ATOM 595 N N . ILE A 1 78 ? 5.343 1.203 0.986 1.00 87.38 78 ILE A N 1
ATOM 596 C CA . ILE A 1 78 ? 6.691 1.232 0.377 1.00 87.38 78 ILE A CA 1
ATOM 597 C C . ILE A 1 78 ? 7.346 -0.160 0.358 1.00 87.38 78 ILE A C 1
ATOM 599 O O . ILE A 1 78 ? 7.951 -0.545 -0.645 1.00 87.38 78 ILE A O 1
ATOM 603 N N . ILE A 1 79 ? 7.247 -0.915 1.451 1.00 87.75 79 ILE A N 1
ATOM 604 C CA . ILE A 1 79 ? 7.915 -2.215 1.590 1.00 87.75 79 ILE A CA 1
ATOM 605 C C . ILE A 1 79 ? 7.275 -3.261 0.668 1.00 87.75 79 ILE A C 1
ATOM 607 O O . ILE A 1 79 ? 7.997 -3.989 -0.023 1.00 87.75 79 ILE A O 1
ATOM 611 N N . TRP A 1 80 ? 5.942 -3.320 0.625 1.00 88.88 80 TRP A N 1
ATOM 612 C CA . TRP A 1 80 ? 5.198 -4.422 0.001 1.00 88.88 80 TRP A CA 1
ATOM 613 C C . TRP A 1 80 ? 4.705 -4.131 -1.418 1.00 88.88 80 TRP A C 1
ATOM 615 O O . TRP A 1 80 ? 4.488 -5.066 -2.197 1.00 88.88 80 TRP A O 1
ATOM 625 N N . THR A 1 81 ? 4.610 -2.860 -1.817 1.00 89.94 81 THR A N 1
ATOM 626 C CA . THR A 1 81 ? 4.148 -2.492 -3.163 1.00 89.94 81 THR A CA 1
ATOM 627 C C . THR A 1 81 ? 4.968 -3.106 -4.308 1.00 89.94 81 THR A C 1
ATOM 629 O O . THR A 1 81 ? 4.352 -3.473 -5.311 1.00 89.94 81 THR A O 1
ATOM 632 N N . PRO A 1 82 ? 6.301 -3.327 -4.223 1.00 90.06 82 PRO A N 1
ATOM 633 C CA . PRO A 1 82 ? 7.019 -4.061 -5.265 1.00 90.06 82 PRO A CA 1
ATOM 634 C C . PRO A 1 82 ? 6.417 -5.435 -5.568 1.00 90.06 82 PRO A C 1
ATOM 636 O O . PRO A 1 82 ? 6.310 -5.821 -6.732 1.00 90.06 82 PRO A O 1
ATOM 639 N N . MET A 1 83 ? 5.985 -6.163 -4.536 1.00 86.94 83 MET A N 1
ATOM 640 C CA . MET A 1 83 ? 5.379 -7.480 -4.722 1.00 86.94 83 MET A CA 1
ATOM 641 C C . MET A 1 83 ? 3.996 -7.367 -5.366 1.00 86.94 83 MET A C 1
ATOM 643 O O . MET A 1 83 ? 3.696 -8.119 -6.292 1.00 86.94 83 MET A O 1
ATOM 647 N N . ILE A 1 84 ? 3.204 -6.367 -4.975 1.00 86.81 84 ILE A N 1
ATOM 648 C CA . ILE A 1 84 ? 1.895 -6.087 -5.584 1.00 86.81 84 ILE A CA 1
ATOM 649 C C . ILE A 1 84 ? 1.985 -5.602 -7.026 1.00 86.81 84 ILE A C 1
ATOM 651 O O . ILE A 1 84 ? 1.099 -5.908 -7.817 1.00 86.81 84 ILE A O 1
ATOM 655 N N . MET A 1 85 ? 2.989 -4.806 -7.379 1.00 90.19 85 MET A N 1
ATOM 656 C CA . MET A 1 85 ? 3.076 -4.215 -8.713 1.00 90.19 85 MET A CA 1
ATOM 657 C C . MET A 1 85 ? 3.769 -5.154 -9.691 1.00 90.19 85 MET A C 1
ATOM 659 O O . MET A 1 85 ? 3.259 -5.391 -10.782 1.00 90.19 85 MET A O 1
ATOM 663 N N . TYR A 1 86 ? 4.920 -5.701 -9.308 1.00 93.38 86 TYR A N 1
ATOM 664 C CA . TYR A 1 86 ? 5.746 -6.504 -10.208 1.00 93.38 86 TYR A CA 1
ATOM 665 C C . TYR A 1 86 ? 5.478 -7.996 -10.039 1.00 93.38 86 TYR A C 1
ATOM 667 O O . TYR A 1 86 ? 5.282 -8.691 -11.034 1.00 93.38 86 TYR A O 1
ATOM 675 N N . GLY A 1 87 ? 5.398 -8.480 -8.796 1.00 93.19 87 GLY A N 1
ATOM 676 C CA . GLY A 1 87 ? 5.100 -9.887 -8.505 1.00 93.19 87 GLY A CA 1
ATOM 677 C C . GLY A 1 87 ? 3.708 -10.299 -8.990 1.00 93.19 87 GLY A C 1
ATOM 678 O O . GLY A 1 87 ? 3.545 -11.310 -9.665 1.00 93.19 87 GLY A O 1
ATOM 679 N N . TYR A 1 88 ? 2.696 -9.470 -8.750 1.00 95.19 88 TYR A N 1
ATOM 680 C CA . TYR A 1 88 ? 1.355 -9.726 -9.278 1.00 95.19 88 TYR A CA 1
ATOM 681 C C . TYR A 1 88 ? 1.320 -9.795 -10.809 1.00 95.19 88 TYR A C 1
ATOM 683 O O . TYR A 1 88 ? 0.693 -10.690 -11.369 1.00 95.19 88 TYR A O 1
ATOM 691 N N . ARG A 1 89 ? 2.007 -8.875 -11.503 1.00 95.00 89 ARG A N 1
ATOM 692 C CA . ARG A 1 89 ? 2.051 -8.855 -12.976 1.00 95.00 89 ARG A CA 1
ATOM 693 C C . ARG A 1 89 ? 2.848 -10.022 -13.555 1.00 95.00 89 ARG A C 1
ATOM 695 O O . ARG A 1 89 ? 2.532 -10.451 -14.663 1.00 95.00 89 ARG A O 1
ATOM 702 N N . SER A 1 90 ? 3.850 -10.529 -12.833 1.00 95.12 90 SER A N 1
ATOM 703 C CA . SER A 1 90 ? 4.611 -11.706 -13.262 1.00 95.12 90 SER A CA 1
ATOM 704 C C . SER A 1 90 ? 3.808 -13.000 -13.113 1.00 95.12 90 SER A C 1
ATOM 706 O O . SER A 1 90 ? 3.948 -13.893 -13.945 1.00 95.12 90 SER A O 1
ATOM 708 N N . VAL A 1 91 ? 2.927 -13.084 -12.110 1.00 96.62 91 VAL A N 1
ATOM 709 C CA . VAL A 1 91 ? 2.038 -14.238 -11.895 1.00 96.62 91 VAL A CA 1
ATOM 710 C C . VAL A 1 91 ? 0.787 -14.162 -12.779 1.00 96.62 91 VAL A C 1
ATOM 712 O O . VAL A 1 91 ? 0.419 -15.138 -13.431 1.00 96.62 91 VAL A O 1
ATOM 715 N N . VAL A 1 92 ? 0.129 -13.003 -12.837 1.00 97.38 92 VAL A N 1
ATOM 716 C CA . VAL A 1 92 ? -1.109 -12.782 -13.597 1.00 97.38 92 VAL A CA 1
ATOM 717 C C . VAL A 1 92 ? -0.780 -12.072 -14.908 1.00 97.38 92 VAL A C 1
ATOM 719 O O . VAL A 1 92 ? -0.783 -10.844 -15.015 1.00 97.38 92 VAL A O 1
ATOM 722 N N . THR A 1 93 ? -0.499 -12.858 -15.944 1.00 96.88 93 THR A N 1
ATOM 723 C CA . THR A 1 93 ? -0.016 -12.358 -17.246 1.00 96.88 93 THR A CA 1
ATOM 724 C C . THR A 1 93 ? -1.110 -11.741 -18.122 1.00 96.88 93 THR A C 1
ATOM 726 O O . THR A 1 93 ? -0.819 -10.908 -18.984 1.00 96.88 93 THR A O 1
ATOM 729 N N . THR A 1 94 ? -2.377 -12.072 -17.873 1.00 98.00 94 THR A N 1
ATOM 730 C CA . THR A 1 94 ? -3.520 -11.607 -18.670 1.00 98.00 94 THR A CA 1
ATOM 731 C C . THR A 1 94 ? -4.089 -10.291 -18.130 1.00 98.00 94 THR A C 1
ATOM 733 O O . THR A 1 94 ? -4.459 -10.206 -16.962 1.00 98.00 94 THR A O 1
ATOM 736 N N . TRP A 1 95 ? -4.208 -9.265 -18.981 1.00 97.19 95 TRP A N 1
ATOM 737 C CA . TRP A 1 95 ? -4.564 -7.898 -18.562 1.00 97.19 95 TRP A CA 1
ATOM 738 C C . TRP A 1 95 ? -5.937 -7.788 -17.884 1.00 97.19 95 TRP A C 1
ATOM 740 O O . TRP A 1 95 ? -6.057 -7.146 -16.848 1.00 97.19 95 TRP A O 1
ATOM 750 N N . TRP A 1 96 ? -6.975 -8.447 -18.406 1.00 97.88 96 TRP A N 1
ATOM 751 C CA . TRP A 1 96 ? -8.311 -8.366 -17.805 1.00 97.88 96 TRP A CA 1
ATOM 752 C C . TRP A 1 96 ? -8.381 -9.142 -16.485 1.00 97.88 96 TRP A C 1
ATOM 754 O O . TRP A 1 96 ? -9.041 -8.698 -15.548 1.00 97.88 96 TRP A O 1
ATOM 764 N N . MET A 1 97 ? -7.644 -10.256 -16.367 1.00 98.06 97 MET A N 1
ATOM 765 C CA . MET A 1 97 ? -7.509 -10.977 -15.098 1.00 98.06 97 MET A CA 1
ATOM 766 C C . MET A 1 97 ? -6.826 -10.100 -14.054 1.00 98.06 97 MET A C 1
ATOM 768 O O . MET A 1 97 ? -7.248 -10.109 -12.902 1.00 98.06 97 MET A O 1
ATOM 772 N N . ARG A 1 98 ? -5.833 -9.290 -14.456 1.00 97.81 98 ARG A N 1
ATOM 773 C CA . ARG A 1 98 ? -5.186 -8.341 -13.544 1.00 97.81 98 ARG A CA 1
ATOM 774 C C . ARG A 1 98 ? -6.155 -7.324 -12.954 1.00 97.81 98 ARG A C 1
ATOM 776 O O . ARG A 1 98 ? -5.965 -6.934 -11.809 1.00 97.81 98 ARG A O 1
ATOM 783 N N . ILE A 1 99 ? -7.185 -6.930 -13.698 1.00 97.69 99 ILE A N 1
ATOM 784 C CA . ILE A 1 99 ? -8.231 -6.013 -13.228 1.00 97.69 99 ILE A CA 1
ATOM 785 C C . ILE A 1 99 ? -9.198 -6.744 -12.290 1.00 97.69 99 ILE A C 1
ATOM 787 O O . ILE A 1 99 ? -9.459 -6.278 -11.183 1.00 97.69 99 ILE A O 1
ATOM 791 N N . VAL A 1 100 ? -9.698 -7.912 -12.708 1.00 98.00 100 VAL A N 1
ATOM 792 C CA . VAL A 1 100 ? -10.685 -8.695 -11.941 1.00 98.00 100 VAL A CA 1
ATOM 793 C C . VAL A 1 100 ? -10.117 -9.191 -10.610 1.00 98.00 100 VAL A C 1
ATOM 795 O O . VAL A 1 100 ? -10.816 -9.162 -9.600 1.00 98.00 100 VAL A O 1
ATOM 798 N N . LEU A 1 101 ? -8.853 -9.617 -10.590 1.00 97.94 101 LEU A N 1
ATOM 799 C CA . LEU A 1 101 ? -8.171 -10.114 -9.392 1.00 97.94 101 LEU A CA 1
ATOM 800 C C . LEU A 1 101 ? -7.475 -9.002 -8.591 1.00 97.94 101 LEU A C 1
ATOM 802 O O . LEU A 1 101 ? -6.906 -9.278 -7.535 1.00 97.94 101 LEU A O 1
ATOM 806 N N . PHE A 1 102 ? -7.548 -7.743 -9.038 1.00 97.38 102 PHE A N 1
ATOM 807 C CA . PHE A 1 102 ? -6.921 -6.626 -8.330 1.00 97.38 102 PHE A CA 1
ATOM 808 C C . PHE A 1 102 ? -7.432 -6.452 -6.891 1.00 97.38 102 PHE A C 1
ATOM 810 O O . PHE A 1 102 ? -6.599 -6.273 -6.003 1.00 97.38 102 PHE A O 1
ATOM 817 N N . PRO A 1 103 ? -8.749 -6.562 -6.599 1.00 97.75 103 PRO A N 1
ATOM 818 C CA . PRO A 1 103 ? -9.236 -6.510 -5.221 1.00 97.75 103 PRO A CA 1
ATOM 819 C C . PRO A 1 103 ? -8.610 -7.580 -4.329 1.00 97.75 103 PRO A C 1
ATOM 821 O O . PRO A 1 103 ? -8.238 -7.288 -3.199 1.00 97.75 103 PRO A O 1
ATOM 824 N N . LEU A 1 104 ? -8.439 -8.801 -4.850 1.00 97.25 104 LEU A N 1
ATOM 825 C CA . LEU A 1 104 ? -7.815 -9.893 -4.106 1.00 97.25 104 LEU A CA 1
ATOM 826 C C . LEU A 1 104 ? -6.335 -9.605 -3.825 1.00 97.25 104 LEU A C 1
ATOM 828 O O . LEU A 1 104 ? -5.865 -9.882 -2.726 1.00 97.25 104 LEU A O 1
ATOM 832 N N . ASN A 1 105 ? -5.624 -9.017 -4.791 1.00 96.25 105 ASN A N 1
ATOM 833 C CA . ASN A 1 105 ? -4.236 -8.590 -4.621 1.00 96.25 105 ASN A CA 1
ATOM 834 C C . ASN A 1 105 ? -4.101 -7.541 -3.499 1.00 96.25 105 ASN A C 1
ATOM 836 O O . ASN A 1 105 ? -3.245 -7.687 -2.631 1.00 96.25 105 ASN A O 1
ATOM 840 N N . ILE A 1 106 ? -4.984 -6.533 -3.469 1.00 95.38 106 ILE A N 1
ATOM 841 C CA . ILE A 1 106 ? -5.006 -5.505 -2.413 1.00 95.38 106 ILE A CA 1
ATOM 842 C C . ILE A 1 106 ? -5.358 -6.109 -1.051 1.00 95.38 106 ILE A C 1
ATOM 844 O O . ILE A 1 106 ? -4.632 -5.884 -0.088 1.00 95.38 106 ILE A O 1
ATOM 848 N N . TRP A 1 107 ? -6.412 -6.924 -0.964 1.00 96.75 107 TRP A N 1
ATOM 849 C CA . TRP A 1 107 ? -6.795 -7.562 0.299 1.00 96.75 107 TRP A CA 1
ATOM 850 C C . TRP A 1 107 ? -5.698 -8.463 0.857 1.00 96.75 107 TRP A C 1
ATOM 852 O O . TRP A 1 107 ? -5.491 -8.490 2.065 1.00 96.75 107 TRP A O 1
ATOM 862 N N . TRP A 1 108 ? -4.978 -9.192 0.000 1.00 95.44 108 TRP A N 1
ATOM 863 C CA . TRP A 1 108 ? -3.846 -10.001 0.443 1.00 95.44 108 TRP A CA 1
ATOM 864 C C . TRP A 1 108 ? -2.764 -9.143 1.110 1.00 95.44 108 TRP A C 1
ATOM 866 O O . TRP A 1 108 ? -2.269 -9.504 2.177 1.00 95.44 108 TRP A O 1
ATOM 876 N N . LEU A 1 109 ? -2.441 -7.988 0.525 1.00 93.44 109 LEU A N 1
ATOM 877 C CA . LEU A 1 109 ? -1.504 -7.040 1.123 1.00 93.44 109 LEU A CA 1
ATOM 878 C C . LEU A 1 109 ? -2.034 -6.465 2.436 1.00 93.44 109 LEU A C 1
ATOM 880 O O . LEU A 1 109 ? -1.326 -6.548 3.431 1.00 93.44 109 LEU A O 1
ATOM 884 N N . GLU A 1 110 ? -3.274 -5.981 2.480 1.00 94.94 110 GLU A N 1
ATOM 885 C CA . GLU A 1 110 ? -3.869 -5.432 3.710 1.00 94.94 110 GLU A CA 1
ATOM 886 C C . GLU A 1 110 ? -3.894 -6.471 4.847 1.00 94.94 110 GLU A C 1
ATOM 888 O O . GLU A 1 110 ? -3.668 -6.139 6.010 1.00 94.94 110 GLU A O 1
ATOM 893 N N . ILE A 1 111 ? -4.108 -7.754 4.529 1.00 95.38 111 ILE A N 1
ATOM 894 C CA . ILE A 1 111 ? -4.022 -8.851 5.502 1.00 95.38 111 ILE A CA 1
ATOM 895 C C . ILE A 1 111 ? -2.590 -9.010 6.022 1.00 95.38 111 ILE A C 1
ATOM 897 O O . ILE A 1 111 ? -2.386 -9.041 7.238 1.00 95.38 111 ILE A O 1
ATOM 901 N N . VAL A 1 112 ? -1.612 -9.145 5.121 1.00 93.38 112 VAL A N 1
ATOM 902 C CA . VAL A 1 112 ? -0.205 -9.372 5.491 1.00 93.38 112 VAL A CA 1
ATOM 903 C C . VAL A 1 112 ? 0.336 -8.186 6.283 1.00 93.38 112 VAL A C 1
ATOM 905 O O . VAL A 1 112 ? 0.882 -8.364 7.373 1.00 93.38 112 VAL A O 1
ATOM 908 N N . GLU A 1 113 ? 0.133 -6.973 5.779 1.00 93.25 113 GLU A N 1
ATOM 909 C CA . GLU A 1 113 ? 0.544 -5.745 6.446 1.00 93.25 113 GLU A CA 1
ATOM 910 C C . GLU A 1 113 ? -0.190 -5.569 7.772 1.00 93.25 113 GLU A C 1
ATOM 912 O O . GLU A 1 113 ? 0.449 -5.292 8.784 1.00 93.25 113 GLU A O 1
ATOM 917 N N . GLY A 1 114 ? -1.502 -5.807 7.814 1.00 94.50 114 GLY A N 1
ATOM 918 C CA . GLY A 1 114 ? -2.305 -5.667 9.026 1.00 94.50 114 GLY A CA 1
ATOM 919 C C . GLY A 1 114 ? -1.795 -6.556 10.158 1.00 94.50 114 GLY A C 1
ATOM 920 O O . GLY A 1 114 ? -1.627 -6.082 11.281 1.00 94.50 114 GLY A O 1
ATOM 921 N N . TYR A 1 115 ? -1.453 -7.814 9.867 1.00 94.25 115 TYR A N 1
ATOM 922 C CA . TYR A 1 115 ? -0.880 -8.715 10.871 1.00 94.25 115 TYR A CA 1
ATOM 923 C C . TYR A 1 115 ? 0.557 -8.367 11.261 1.00 94.25 115 TYR A C 1
ATOM 925 O O . TYR A 1 115 ? 0.908 -8.503 12.433 1.00 94.25 115 TYR A O 1
ATOM 933 N N . ILE A 1 116 ? 1.381 -7.871 10.334 1.00 91.00 116 ILE A N 1
ATOM 934 C CA . ILE A 1 116 ? 2.712 -7.350 10.680 1.00 91.00 116 ILE A CA 1
ATOM 935 C C . ILE A 1 116 ? 2.577 -6.140 11.608 1.00 91.00 116 ILE A C 1
ATOM 937 O O . ILE A 1 116 ? 3.285 -6.047 12.609 1.00 91.00 116 ILE A O 1
ATOM 941 N N . LEU A 1 117 ? 1.642 -5.234 11.326 1.00 90.81 117 LEU A N 1
ATOM 942 C CA . LEU A 1 117 ? 1.380 -4.066 12.159 1.00 90.81 117 LEU A CA 1
ATOM 943 C C . LEU A 1 117 ? 0.837 -4.460 13.532 1.00 90.81 117 LEU A C 1
ATOM 945 O O . LEU A 1 117 ? 1.325 -3.935 14.526 1.00 90.81 117 LEU A O 1
ATOM 949 N N . MET A 1 118 ? -0.086 -5.419 13.618 1.00 92.38 118 MET A N 1
ATOM 950 C CA . MET A 1 118 ? -0.537 -5.961 14.906 1.00 92.38 118 MET A CA 1
ATOM 951 C C . MET A 1 118 ? 0.612 -6.614 15.677 1.00 92.38 118 MET A C 1
ATOM 953 O O . MET A 1 118 ? 0.746 -6.398 16.878 1.00 92.38 118 MET 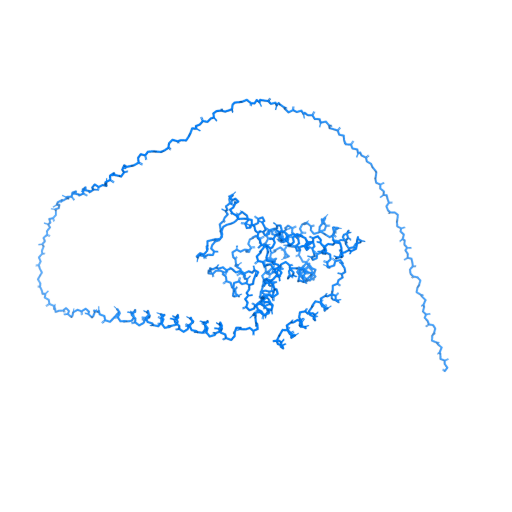A O 1
ATOM 957 N N . PHE A 1 119 ? 1.488 -7.361 15.003 1.00 88.50 119 PHE A N 1
ATOM 958 C CA . PHE A 1 119 ? 2.671 -7.934 15.641 1.00 88.50 119 PHE A CA 1
ATOM 959 C C . PHE A 1 119 ? 3.611 -6.844 16.180 1.00 88.50 119 PHE A C 1
ATOM 961 O O . PHE A 1 119 ? 4.126 -6.958 17.295 1.00 88.50 119 PHE A O 1
ATOM 968 N N . LEU A 1 120 ? 3.826 -5.764 15.426 1.00 84.81 120 LEU A N 1
ATOM 969 C CA . LEU A 1 120 ? 4.719 -4.675 15.820 1.00 84.81 120 LEU A CA 1
ATOM 970 C C . LEU A 1 120 ? 4.119 -3.785 16.918 1.00 84.81 120 LEU A C 1
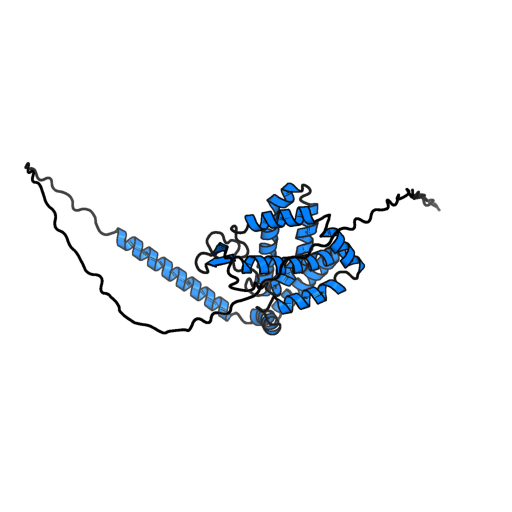ATOM 972 O O . LEU A 1 120 ? 4.805 -3.527 17.907 1.00 84.81 120 LEU A O 1
ATOM 976 N N . PHE A 1 121 ? 2.858 -3.381 16.767 1.00 82.94 121 PHE A N 1
ATOM 977 C CA . PHE A 1 121 ? 2.188 -2.328 17.542 1.00 82.94 121 PHE A CA 1
ATOM 978 C C . PHE A 1 121 ? 1.065 -2.824 18.465 1.00 82.94 121 PHE A C 1
ATOM 980 O O . PHE A 1 121 ? 0.382 -2.003 19.071 1.00 82.94 121 PHE A O 1
ATOM 987 N N . GLY A 1 122 ? 0.811 -4.132 18.534 1.00 87.31 122 GLY A N 1
ATOM 988 C CA . GLY A 1 122 ? -0.264 -4.729 19.341 1.00 87.31 122 GLY A CA 1
ATOM 989 C C . GLY A 1 122 ? -1.669 -4.559 18.748 1.00 87.31 122 GLY A C 1
ATOM 990 O O . GLY A 1 122 ? -2.593 -5.269 19.126 1.00 87.31 122 GLY A O 1
ATOM 991 N N . ARG A 1 123 ? -1.841 -3.660 17.773 1.00 89.69 123 ARG A N 1
ATOM 992 C CA . ARG A 1 123 ? -3.111 -3.383 17.090 1.00 89.69 123 ARG A CA 1
ATOM 993 C C . ARG A 1 123 ? -2.892 -2.975 15.638 1.00 89.69 123 ARG A C 1
ATOM 995 O O . ARG A 1 123 ? -1.798 -2.552 15.262 1.00 89.69 123 ARG A O 1
ATOM 1002 N N . ASN A 1 124 ? -3.945 -3.037 14.827 1.00 91.31 124 ASN A N 1
ATOM 1003 C CA . ASN A 1 124 ? -3.887 -2.495 13.475 1.00 91.31 124 ASN A CA 1
ATOM 1004 C C . ASN A 1 124 ? -4.020 -0.970 13.504 1.00 91.31 124 ASN A C 1
ATOM 1006 O O . ASN A 1 124 ? -5.070 -0.426 13.824 1.00 91.31 124 ASN A O 1
ATOM 1010 N N . VAL A 1 125 ? -2.931 -0.278 13.182 1.00 89.00 125 VAL A N 1
ATOM 1011 C CA . VAL A 1 125 ? -2.872 1.192 13.125 1.00 89.00 125 VAL A CA 1
ATOM 1012 C C . VAL A 1 125 ? -3.164 1.757 11.728 1.00 89.00 125 VAL A C 1
ATOM 1014 O O . VAL A 1 125 ? -3.196 2.978 11.561 1.00 89.00 125 VAL A O 1
ATOM 1017 N N . ALA A 1 126 ? -3.312 0.898 10.719 1.00 89.44 126 ALA A N 1
ATOM 1018 C CA . ALA A 1 126 ? -3.533 1.276 9.327 1.00 89.44 126 ALA A CA 1
ATOM 1019 C C . ALA A 1 126 ? -5.009 1.151 8.937 1.00 89.44 126 ALA A C 1
ATOM 1021 O O . ALA A 1 126 ? -5.620 2.145 8.549 1.00 89.44 126 ALA A O 1
ATOM 1022 N N . TRP A 1 127 ? -5.597 -0.031 9.122 1.00 88.31 127 TRP A N 1
ATOM 1023 C CA . TRP A 1 127 ? -6.973 -0.322 8.717 1.00 88.31 127 TRP A CA 1
ATOM 1024 C C . TRP A 1 127 ? -7.809 -0.745 9.924 1.00 88.31 127 TRP A C 1
ATOM 1026 O O . TRP A 1 127 ? -7.446 -1.645 10.671 1.00 88.31 127 TRP A O 1
ATOM 1036 N N . GLU A 1 128 ? -8.950 -0.095 10.126 1.00 88.75 128 GLU A N 1
ATOM 1037 C CA . GLU A 1 128 ? -9.908 -0.474 11.169 1.00 88.75 128 GLU A CA 1
ATOM 1038 C C . GLU A 1 128 ? -11.310 -0.559 10.557 1.00 88.75 128 GLU A C 1
ATOM 1040 O O . GLU A 1 128 ? -12.201 0.232 10.882 1.00 88.75 128 GLU A O 1
ATOM 1045 N N . TYR A 1 129 ? -11.511 -1.503 9.631 1.00 92.19 129 TYR A N 1
ATOM 1046 C CA . TYR A 1 129 ? -12.807 -1.677 8.979 1.00 92.19 129 TYR A CA 1
ATOM 1047 C C . TYR A 1 129 ? -13.846 -2.274 9.923 1.00 92.19 129 TYR A C 1
ATOM 1049 O O . TYR A 1 129 ? -13.601 -3.272 10.610 1.00 92.19 129 TYR A O 1
ATOM 1057 N N . ARG A 1 130 ? -15.055 -1.708 9.908 1.00 92.38 130 ARG A N 1
ATOM 1058 C CA . ARG A 1 130 ? -16.171 -2.153 10.753 1.00 92.38 130 ARG A CA 1
ATOM 1059 C C . ARG A 1 130 ? -17.301 -2.754 9.921 1.00 92.38 130 ARG A C 1
ATOM 1061 O O . ARG A 1 130 ? -17.381 -2.588 8.708 1.00 92.38 130 ARG A O 1
ATOM 1068 N N . GLY A 1 131 ? -18.209 -3.451 10.599 1.00 93.25 131 GLY A N 1
ATOM 1069 C CA . GLY A 1 131 ? -19.434 -3.976 9.998 1.00 93.25 131 GLY A CA 1
ATOM 1070 C C . GLY A 1 131 ? -19.359 -5.440 9.567 1.00 93.25 131 GLY A C 1
ATOM 1071 O O . GLY A 1 131 ? -18.365 -6.129 9.759 1.00 93.25 131 GLY A O 1
ATOM 1072 N N . LYS A 1 132 ? -20.460 -5.932 8.989 1.00 94.94 132 LYS A N 1
ATOM 1073 C CA . LYS A 1 132 ? -20.664 -7.364 8.679 1.00 94.94 132 LYS A CA 1
ATOM 1074 C C . LYS A 1 132 ? -19.789 -7.902 7.547 1.00 94.94 132 LYS A C 1
ATOM 1076 O O . LYS A 1 132 ? -19.680 -9.109 7.389 1.00 94.94 132 LYS A O 1
ATOM 1081 N N . LEU A 1 133 ? -19.248 -7.004 6.729 1.00 96.12 133 LEU A N 1
ATOM 1082 C CA . LEU A 1 133 ? -18.410 -7.328 5.574 1.00 96.12 133 LEU A CA 1
ATOM 1083 C C . LEU A 1 133 ? -16.921 -7.095 5.857 1.00 96.12 133 LEU A C 1
ATOM 1085 O O . LEU A 1 133 ? -16.122 -7.092 4.923 1.00 96.12 133 LEU A O 1
ATOM 1089 N N . SER A 1 134 ? -16.579 -6.864 7.124 1.00 96.06 134 SER A N 1
ATOM 1090 C CA . SER A 1 134 ? -15.213 -6.733 7.608 1.00 96.06 134 SER A CA 1
ATOM 1091 C C . SER A 1 134 ? -14.669 -8.109 7.998 1.00 96.06 134 SER A C 1
ATOM 1093 O O . SER A 1 134 ? -15.360 -8.881 8.667 1.00 96.06 134 SER A O 1
ATOM 1095 N N . PHE A 1 135 ? -13.449 -8.427 7.568 1.00 97.25 135 PHE A N 1
ATOM 1096 C CA . PHE A 1 135 ? -12.803 -9.723 7.804 1.00 97.25 135 PHE A CA 1
ATOM 1097 C C . PHE A 1 135 ? -11.373 -9.532 8.323 1.00 97.25 135 PHE A C 1
ATOM 1099 O O . PHE A 1 135 ? -10.813 -8.439 8.244 1.00 97.25 135 PHE A O 1
ATOM 1106 N N . PHE A 1 136 ? -10.781 -10.608 8.856 1.00 97.38 136 PHE A N 1
ATOM 1107 C CA . PHE A 1 136 ? -9.396 -10.640 9.348 1.00 97.38 136 PHE A CA 1
ATOM 1108 C C . PHE A 1 136 ? -9.092 -9.509 10.345 1.00 97.38 136 PHE A C 1
ATOM 1110 O O . PHE A 1 136 ? -8.211 -8.693 10.111 1.00 97.38 136 PHE A O 1
ATOM 1117 N N . HIS A 1 137 ? -9.854 -9.435 11.441 1.00 96.12 137 HIS A N 1
ATOM 1118 C CA . HIS A 1 137 ? -9.697 -8.406 12.485 1.00 96.12 137 HIS A CA 1
ATOM 1119 C C . HIS A 1 137 ? -9.830 -6.959 11.981 1.00 96.12 137 HIS A C 1
ATOM 1121 O O . HIS A 1 137 ? -9.241 -6.041 12.544 1.00 96.12 137 HIS A O 1
ATOM 1127 N N . GLY A 1 138 ? -10.607 -6.741 10.919 1.00 95.00 138 GLY A N 1
ATOM 1128 C CA . GLY A 1 138 ? -10.778 -5.405 10.356 1.00 95.00 138 GLY A CA 1
ATOM 1129 C C . GLY A 1 138 ? -9.692 -4.978 9.383 1.00 95.00 138 GLY A C 1
ATOM 1130 O O . GLY A 1 138 ? -9.684 -3.811 9.001 1.00 95.00 138 GLY A O 1
ATOM 1131 N N . ASN A 1 139 ? -8.823 -5.901 8.951 1.00 96.06 139 ASN A N 1
ATOM 1132 C CA . ASN A 1 139 ? -7.808 -5.620 7.936 1.00 96.06 139 ASN A CA 1
ATOM 1133 C C . ASN A 1 139 ? -8.423 -5.342 6.567 1.00 96.06 139 ASN A C 1
ATOM 1135 O O . ASN A 1 139 ? -7.893 -4.509 5.850 1.00 96.06 139 ASN A O 1
ATOM 1139 N N . ILE A 1 140 ? -9.532 -6.007 6.214 1.00 96.75 140 ILE A N 1
ATOM 1140 C CA . ILE A 1 140 ? -10.184 -5.828 4.907 1.00 96.75 140 ILE A CA 1
ATOM 1141 C C . ILE A 1 140 ? -11.692 -5.635 5.035 1.00 96.75 140 ILE A C 1
ATOM 1143 O O . ILE A 1 140 ? -12.326 -6.126 5.972 1.00 96.75 140 ILE A O 1
ATOM 1147 N N . THR A 1 141 ? -12.285 -5.005 4.021 1.00 95.75 141 THR A N 1
ATOM 1148 C CA . THR A 1 141 ? -13.738 -4.947 3.828 1.00 95.75 141 THR A CA 1
ATOM 1149 C C . THR A 1 141 ? -14.122 -5.323 2.403 1.00 95.75 141 THR A C 1
ATOM 1151 O O . THR A 1 141 ? -13.581 -4.791 1.428 1.00 95.75 141 THR A O 1
ATOM 1154 N N . LEU A 1 142 ? -15.112 -6.210 2.260 1.00 96.69 142 LEU A N 1
ATOM 1155 C CA . LEU A 1 142 ? -15.619 -6.593 0.937 1.00 96.69 142 LEU A CA 1
ATOM 1156 C C . LEU A 1 142 ? -16.365 -5.450 0.240 1.00 96.69 142 LEU A C 1
ATOM 1158 O O . LEU A 1 142 ? -16.551 -5.499 -0.972 1.00 96.69 142 LEU A O 1
ATOM 1162 N N . GLN A 1 143 ? -16.756 -4.396 0.964 1.00 95.06 143 GLN A N 1
ATOM 1163 C CA . GLN A 1 143 ? -17.420 -3.224 0.379 1.00 95.06 143 GLN A CA 1
ATOM 1164 C C . GLN A 1 143 ? -16.548 -2.503 -0.661 1.00 95.06 143 GLN A C 1
ATOM 1166 O O . GLN A 1 143 ? -17.077 -1.835 -1.548 1.00 95.06 143 GLN A O 1
ATOM 1171 N N . TYR A 1 144 ? -15.224 -2.661 -0.585 1.00 94.69 144 TYR A N 1
ATOM 1172 C CA . TYR A 1 144 ? -14.275 -1.993 -1.475 1.00 94.69 144 TYR A CA 1
ATOM 1173 C C . TYR A 1 144 ? -13.891 -2.784 -2.725 1.00 94.69 144 TYR A C 1
ATOM 1175 O O . TYR A 1 144 ? -13.042 -2.337 -3.490 1.00 94.69 144 TYR A O 1
ATOM 1183 N N . TYR A 1 145 ? -14.562 -3.900 -3.024 1.00 96.50 145 TYR A N 1
ATOM 1184 C CA . TYR A 1 145 ? -14.235 -4.663 -4.232 1.00 96.50 145 TYR A CA 1
ATOM 1185 C C . TYR A 1 145 ? -14.381 -3.832 -5.526 1.00 96.50 145 TYR A C 1
ATOM 1187 O O . TYR A 1 145 ? -13.527 -3.920 -6.405 1.00 96.50 145 TYR A O 1
ATOM 1195 N N . VAL A 1 146 ? -15.420 -2.987 -5.639 1.00 94.94 146 VAL A N 1
ATOM 1196 C CA . VAL A 1 146 ? -15.636 -2.120 -6.816 1.00 94.94 146 VAL A CA 1
ATOM 1197 C C . VAL A 1 146 ? -14.546 -1.055 -6.954 1.00 94.94 146 VAL A C 1
ATOM 1199 O O . VAL A 1 146 ? -13.927 -1.010 -8.019 1.00 94.94 146 VAL A O 1
ATOM 1202 N N . PRO A 1 147 ? -14.271 -0.196 -5.947 1.00 94.12 147 PRO A N 1
ATOM 1203 C CA . PRO A 1 147 ? -13.213 0.803 -6.080 1.00 94.12 147 PRO A CA 1
ATOM 1204 C C . PRO A 1 147 ? -11.842 0.166 -6.331 1.00 94.12 147 PRO A C 1
ATOM 1206 O O . PRO A 1 147 ? -11.079 0.699 -7.134 1.00 94.12 147 PRO A O 1
ATOM 1209 N N . TRP A 1 148 ? -11.552 -1.005 -5.754 1.00 95.75 148 TRP A N 1
ATOM 1210 C CA . TRP A 1 148 ? -10.322 -1.739 -6.054 1.00 95.75 148 TRP A CA 1
ATOM 1211 C C . TRP A 1 148 ? -10.269 -2.269 -7.485 1.00 95.75 148 TRP A C 1
ATOM 1213 O O . TRP A 1 148 ? -9.247 -2.103 -8.145 1.00 95.75 148 TRP A O 1
ATOM 1223 N N . ALA A 1 149 ? -11.355 -2.821 -8.023 1.00 97.00 149 ALA A N 1
ATOM 1224 C CA . ALA A 1 149 ? -11.385 -3.251 -9.421 1.00 97.00 149 ALA A CA 1
ATOM 1225 C C . ALA A 1 149 ? -11.204 -2.064 -10.386 1.00 97.00 149 ALA A C 1
ATOM 1227 O O . ALA A 1 149 ? -10.450 -2.159 -11.356 1.00 97.00 149 ALA A O 1
ATOM 1228 N N . LEU A 1 150 ? -11.836 -0.919 -10.099 1.00 96.00 150 LEU A N 1
ATOM 1229 C CA . LEU A 1 150 ? -11.650 0.312 -10.876 1.00 96.00 150 LEU A CA 1
ATOM 1230 C C . LEU A 1 150 ? -10.204 0.807 -10.810 1.00 96.00 150 LEU A C 1
ATOM 1232 O O . LEU A 1 150 ? -9.635 1.165 -11.842 1.00 96.00 150 LEU A O 1
ATOM 1236 N N . LEU A 1 151 ? -9.595 0.780 -9.623 1.00 94.12 151 LEU A N 1
ATOM 1237 C CA . LEU A 1 151 ? -8.191 1.130 -9.446 1.00 94.12 151 LEU A CA 1
ATOM 1238 C C . LEU A 1 151 ? -7.277 0.190 -10.242 1.00 94.12 151 LEU A C 1
ATOM 1240 O O . LEU A 1 151 ? -6.368 0.665 -10.918 1.00 94.12 151 LEU A O 1
ATOM 1244 N N . GLY A 1 152 ? -7.561 -1.114 -10.239 1.00 95.88 152 GLY A N 1
ATOM 1245 C CA . GLY A 1 152 ? -6.863 -2.097 -11.066 1.00 95.88 152 GLY A CA 1
ATOM 1246 C C . GLY A 1 152 ? -6.965 -1.791 -12.559 1.00 95.88 152 GLY A C 1
ATOM 1247 O O . GLY A 1 152 ? -5.968 -1.877 -13.272 1.00 95.88 152 GLY A O 1
ATOM 1248 N N . GLY A 1 153 ? -8.139 -1.356 -13.025 1.00 97.12 153 GLY A N 1
ATOM 1249 C CA . GLY A 1 153 ? -8.337 -0.869 -14.392 1.00 97.12 153 GLY A CA 1
ATOM 1250 C C . GLY A 1 153 ? -7.463 0.342 -14.713 1.00 97.12 153 GLY A C 1
ATOM 1251 O O . GLY A 1 153 ? -6.738 0.333 -15.707 1.00 97.12 153 GLY A O 1
ATOM 1252 N N . VAL A 1 154 ? -7.477 1.362 -13.849 1.00 95.81 154 VAL A N 1
ATOM 1253 C CA . VAL A 1 154 ? -6.630 2.556 -14.006 1.00 95.81 154 VAL A CA 1
ATOM 1254 C C . VAL A 1 154 ? -5.154 2.171 -14.053 1.00 95.81 154 VAL A C 1
ATOM 1256 O O . VAL A 1 154 ? -4.451 2.600 -14.965 1.00 95.81 154 VAL A O 1
ATOM 1259 N N . PHE A 1 155 ? -4.693 1.332 -13.124 1.00 94.75 155 PHE A N 1
ATOM 1260 C CA . PHE A 1 155 ? -3.313 0.853 -13.098 1.00 94.75 155 PHE A CA 1
ATOM 1261 C C . PHE A 1 155 ? -2.946 0.095 -14.373 1.00 94.75 155 PHE A C 1
ATOM 1263 O O . PHE A 1 155 ? -1.885 0.353 -14.932 1.00 94.75 155 PHE A O 1
ATOM 1270 N N . GLU A 1 156 ? -3.806 -0.802 -14.860 1.00 96.62 156 GLU A N 1
ATOM 1271 C CA . GLU A 1 156 ? -3.528 -1.600 -16.057 1.00 96.62 156 GLU A CA 1
ATOM 1272 C C . GLU A 1 156 ? -3.358 -0.727 -17.303 1.00 96.62 156 GLU A C 1
ATOM 1274 O O . GLU A 1 156 ? -2.391 -0.897 -18.047 1.00 96.62 156 GLU A O 1
ATOM 1279 N N . PHE A 1 157 ? -4.255 0.239 -17.510 1.00 97.62 157 PHE A N 1
ATOM 1280 C CA . PHE A 1 157 ? -4.207 1.113 -18.685 1.00 97.62 157 PHE A CA 1
ATOM 1281 C C . PHE A 1 157 ? -3.162 2.228 -18.568 1.00 97.62 157 PHE A C 1
ATOM 1283 O O . PHE A 1 157 ? -2.624 2.665 -19.585 1.00 97.62 157 PHE A O 1
ATOM 1290 N N . ALA A 1 158 ? -2.840 2.675 -17.352 1.00 96.50 158 ALA A N 1
ATOM 1291 C CA . ALA A 1 158 ? -1.791 3.663 -17.115 1.00 96.50 158 ALA A CA 1
ATOM 1292 C C . ALA A 1 158 ? -0.385 3.045 -17.056 1.00 96.50 158 ALA A C 1
ATOM 1294 O O . ALA A 1 158 ? 0.591 3.792 -17.146 1.00 96.50 158 ALA A O 1
ATOM 1295 N N . TRP A 1 159 ? -0.265 1.716 -16.923 1.00 95.00 159 TRP A N 1
ATOM 1296 C CA . TRP A 1 159 ? 1.010 1.037 -16.677 1.00 95.00 159 TRP A CA 1
ATOM 1297 C C . TRP A 1 159 ? 2.084 1.404 -17.703 1.00 95.00 159 TRP A C 1
ATOM 1299 O O . TRP A 1 159 ? 3.046 2.089 -17.374 1.00 95.00 159 TRP A O 1
ATOM 1309 N N . ALA A 1 160 ? 1.895 0.983 -18.953 1.00 95.88 160 ALA A N 1
ATOM 1310 C CA . ALA A 1 160 ? 2.870 1.182 -20.021 1.00 95.88 160 ALA A CA 1
ATOM 1311 C C . ALA A 1 160 ? 3.035 2.655 -20.457 1.00 95.88 160 ALA A C 1
ATOM 1313 O O . ALA A 1 160 ? 4.171 3.083 -20.651 1.00 95.88 160 ALA A O 1
ATOM 1314 N N . PRO A 1 161 ? 1.965 3.464 -20.630 1.00 97.50 161 PRO A N 1
ATOM 1315 C CA . PRO A 1 161 ? 2.137 4.823 -21.147 1.00 97.50 161 PRO A CA 1
ATOM 1316 C C . PRO A 1 161 ? 2.592 5.845 -20.099 1.00 97.50 161 PRO A C 1
ATOM 1318 O O . PRO A 1 161 ? 3.100 6.897 -20.479 1.00 97.50 161 PRO A O 1
ATOM 1321 N N . VAL A 1 162 ? 2.376 5.587 -18.804 1.00 96.50 162 VAL A N 1
ATOM 1322 C CA . VAL A 1 162 ? 2.586 6.592 -17.749 1.00 96.50 162 VAL A CA 1
ATOM 1323 C C . VAL A 1 162 ? 3.439 6.048 -16.612 1.00 96.50 162 VAL A C 1
ATOM 1325 O O . VAL A 1 162 ? 4.494 6.609 -16.327 1.00 96.50 162 VAL A O 1
ATOM 1328 N N . ILE A 1 163 ? 3.001 4.971 -15.958 1.00 94.44 163 ILE A N 1
ATOM 1329 C CA . ILE A 1 163 ? 3.609 4.504 -14.706 1.00 94.44 163 ILE A CA 1
ATOM 1330 C C . ILE A 1 163 ? 5.035 4.006 -14.953 1.00 94.44 163 ILE A C 1
ATOM 1332 O O . ILE A 1 163 ? 5.965 4.500 -14.327 1.00 94.44 163 ILE A O 1
ATOM 1336 N N . GLU A 1 164 ? 5.232 3.076 -15.882 1.00 94.88 164 GLU A N 1
ATOM 1337 C CA . GLU A 1 164 ? 6.541 2.487 -16.173 1.00 94.88 164 GLU A CA 1
ATOM 1338 C C . GLU A 1 164 ? 7.575 3.532 -16.644 1.00 94.88 164 GLU A C 1
ATOM 1340 O O . GLU A 1 164 ? 8.646 3.597 -16.035 1.00 94.88 164 GLU A O 1
ATOM 1345 N N . PRO A 1 165 ? 7.276 4.430 -17.609 1.00 96.25 165 PRO A N 1
ATOM 1346 C CA . PRO A 1 165 ? 8.193 5.509 -17.982 1.00 96.25 165 PRO A CA 1
ATOM 1347 C C . PRO A 1 165 ? 8.563 6.432 -16.818 1.00 96.25 165 PRO A C 1
ATOM 1349 O O . PRO A 1 165 ? 9.723 6.828 -16.695 1.00 96.25 165 PRO A O 1
ATOM 1352 N N . LEU A 1 166 ? 7.603 6.769 -15.947 1.00 94.00 166 LEU A N 1
ATOM 1353 C CA . LEU A 1 166 ? 7.884 7.576 -14.759 1.00 94.00 166 LEU A CA 1
ATOM 1354 C C . LEU A 1 166 ? 8.830 6.840 -13.812 1.00 94.00 166 LEU A C 1
ATOM 1356 O O . LEU A 1 166 ? 9.797 7.433 -13.342 1.00 94.00 166 LEU A O 1
ATOM 1360 N N . ILE A 1 167 ? 8.595 5.555 -13.558 1.00 94.19 167 ILE A N 1
ATOM 1361 C CA . ILE A 1 167 ? 9.450 4.755 -12.679 1.00 94.19 167 ILE A CA 1
ATOM 1362 C C . ILE A 1 167 ? 10.885 4.715 -13.206 1.00 94.19 167 ILE A C 1
ATOM 1364 O O . ILE A 1 167 ? 11.813 4.952 -12.432 1.00 94.19 167 ILE A O 1
ATOM 1368 N N . VAL A 1 168 ? 11.070 4.458 -14.504 1.00 94.19 168 VAL A N 1
ATOM 1369 C CA . VAL A 1 168 ? 12.398 4.441 -15.136 1.00 94.19 168 VAL A CA 1
ATOM 1370 C C . VAL A 1 168 ? 13.071 5.808 -15.011 1.00 94.19 168 VAL A C 1
ATOM 1372 O O . VAL A 1 168 ? 14.204 5.884 -14.542 1.00 94.19 168 VAL A O 1
ATOM 1375 N N . LEU A 1 169 ? 12.351 6.895 -15.311 1.00 93.31 169 LEU A N 1
ATOM 1376 C CA . LEU A 1 169 ? 12.866 8.260 -15.172 1.00 93.31 169 LEU A CA 1
ATOM 1377 C C . LEU A 1 169 ? 13.327 8.567 -13.738 1.00 93.31 169 LEU A C 1
ATOM 1379 O O . LEU A 1 169 ? 14.352 9.220 -13.537 1.00 93.31 169 LEU A O 1
ATOM 1383 N N . PHE A 1 170 ? 12.566 8.133 -12.732 1.00 90.94 170 PHE A N 1
ATOM 1384 C CA . PHE A 1 170 ? 12.941 8.328 -11.333 1.00 90.94 170 PHE A CA 1
ATOM 1385 C C . PHE A 1 170 ? 14.125 7.448 -10.935 1.00 90.94 170 PHE A C 1
ATOM 1387 O O . PHE A 1 170 ? 15.020 7.944 -10.252 1.00 90.94 170 PHE A O 1
ATOM 1394 N N . ALA A 1 171 ? 14.171 6.194 -11.388 1.00 91.81 171 ALA A N 1
ATOM 1395 C CA . ALA A 1 171 ? 15.305 5.299 -11.170 1.00 91.81 171 ALA A CA 1
ATOM 1396 C C . ALA A 1 171 ? 16.608 5.905 -11.721 1.00 91.81 171 ALA A C 1
ATOM 1398 O O . ALA A 1 171 ? 17.582 6.027 -10.981 1.00 91.81 171 ALA A O 1
ATOM 1399 N N . GLU A 1 172 ? 16.595 6.409 -12.958 1.00 93.25 172 GLU A N 1
ATOM 1400 C CA . GLU A 1 172 ? 17.752 7.055 -13.599 1.00 93.25 172 GLU A CA 1
ATOM 1401 C C . GLU A 1 172 ? 18.237 8.313 -12.861 1.00 93.25 172 GLU A C 1
ATOM 1403 O O . GLU A 1 172 ? 19.431 8.611 -12.846 1.00 93.25 172 GLU A O 1
ATOM 1408 N N . LYS A 1 173 ? 17.330 9.056 -12.215 1.00 90.88 173 LYS A N 1
ATOM 1409 C CA . LYS A 1 173 ? 17.656 10.290 -11.479 1.00 90.88 173 LYS A CA 1
ATOM 1410 C C . LYS A 1 173 ? 18.127 10.065 -10.039 1.00 90.88 173 LYS A C 1
ATOM 1412 O O . LYS A 1 173 ? 18.254 11.034 -9.295 1.00 90.88 173 LYS A O 1
ATOM 1417 N N . GLY A 1 174 ? 18.396 8.824 -9.637 1.00 85.38 174 GLY A N 1
ATOM 1418 C CA . GLY A 1 174 ? 18.828 8.477 -8.277 1.00 85.38 174 GLY A CA 1
ATOM 1419 C C . GLY A 1 174 ? 17.793 7.689 -7.470 1.00 85.38 174 GLY A C 1
ATOM 1420 O O . GLY A 1 174 ? 17.966 7.513 -6.262 1.00 85.38 174 GLY A O 1
ATOM 1421 N N . GLY A 1 175 ? 16.726 7.224 -8.126 1.00 84.00 175 GLY A N 1
ATOM 1422 C CA . GLY A 1 175 ? 15.758 6.260 -7.613 1.00 84.00 175 GLY A CA 1
ATOM 1423 C C . GLY A 1 175 ? 15.174 6.643 -6.263 1.00 84.00 175 GLY A C 1
ATOM 1424 O O . GLY A 1 175 ? 14.664 7.747 -6.059 1.00 84.00 175 GLY A O 1
ATOM 1425 N N . GLU A 1 176 ? 15.269 5.715 -5.318 1.00 79.19 176 GLU A N 1
ATOM 1426 C CA . GLU A 1 176 ? 14.771 5.901 -3.957 1.00 79.19 176 GLU A CA 1
ATOM 1427 C C . GLU A 1 176 ? 15.383 7.118 -3.252 1.00 79.19 176 GLU A C 1
ATOM 1429 O O . GLU A 1 176 ? 14.686 7.776 -2.491 1.00 79.19 176 GLU A O 1
ATOM 1434 N N . ARG A 1 177 ? 16.636 7.503 -3.536 1.00 83.75 177 ARG A N 1
ATOM 1435 C CA . ARG A 1 177 ? 17.284 8.631 -2.838 1.00 83.75 177 ARG A CA 1
ATOM 1436 C C . ARG A 1 177 ? 16.599 9.966 -3.118 1.00 83.75 177 ARG A C 1
ATOM 1438 O O . ARG A 1 177 ? 16.651 10.860 -2.279 1.00 83.75 177 ARG A O 1
ATOM 1445 N N . VAL A 1 178 ? 15.954 10.094 -4.278 1.00 82.00 178 VAL A N 1
ATOM 1446 C CA . VAL A 1 178 ? 15.192 11.292 -4.658 1.00 82.00 178 VAL A CA 1
ATOM 1447 C C . VAL A 1 178 ? 13.736 11.179 -4.226 1.00 82.00 178 VAL A C 1
ATOM 1449 O O . VAL A 1 178 ? 13.162 12.156 -3.747 1.00 82.00 178 VAL A O 1
ATOM 1452 N N . VAL A 1 179 ? 13.128 10.000 -4.378 1.00 75.94 179 VAL A N 1
ATOM 1453 C CA . VAL A 1 179 ? 11.698 9.837 -4.088 1.00 75.94 179 VAL A CA 1
ATOM 1454 C C . VAL A 1 179 ? 11.439 9.752 -2.585 1.00 75.94 179 VAL A C 1
ATOM 1456 O O . VAL A 1 179 ? 10.473 10.346 -2.119 1.00 75.94 179 VAL A O 1
ATOM 1459 N N . LEU A 1 180 ? 12.303 9.089 -1.810 1.00 78.62 180 LEU A N 1
ATOM 1460 C CA . LEU A 1 180 ? 12.104 8.842 -0.379 1.00 78.62 180 LEU A CA 1
ATOM 1461 C C . LEU A 1 180 ? 11.994 10.135 0.453 1.00 78.62 180 LEU A C 1
ATOM 1463 O O . LEU A 1 180 ? 11.081 10.201 1.272 1.00 78.62 180 LEU A O 1
ATOM 1467 N N . PRO A 1 181 ? 12.813 11.191 0.251 1.00 82.94 181 PRO A N 1
ATOM 1468 C CA . PRO A 1 181 ? 12.631 12.460 0.963 1.00 82.94 181 PRO A CA 1
ATOM 1469 C C . PRO A 1 181 ? 11.301 13.151 0.641 1.00 82.94 181 PRO A C 1
ATOM 1471 O O . PRO A 1 181 ? 10.663 13.704 1.537 1.00 82.94 181 PRO A O 1
ATOM 1474 N N . VAL A 1 182 ? 10.851 13.094 -0.619 1.00 79.38 182 VAL A N 1
ATOM 1475 C CA . VAL A 1 182 ? 9.548 13.643 -1.037 1.00 79.38 182 VAL A CA 1
ATOM 1476 C C . VAL A 1 182 ? 8.412 12.844 -0.401 1.00 79.38 182 VAL A C 1
ATOM 1478 O O . VAL A 1 182 ? 7.516 13.419 0.209 1.00 79.38 182 VAL A O 1
ATOM 1481 N N . ALA A 1 183 ? 8.490 11.517 -0.487 1.00 73.62 183 ALA A N 1
ATOM 1482 C CA . ALA A 1 183 ? 7.598 10.570 0.171 1.00 73.62 183 ALA A CA 1
ATOM 1483 C C . ALA A 1 183 ? 7.503 10.834 1.682 1.00 73.62 183 ALA A C 1
ATOM 1485 O O . ALA A 1 183 ? 6.408 10.922 2.238 1.00 73.62 183 ALA A O 1
ATOM 1486 N N . TRP A 1 184 ? 8.645 11.026 2.338 1.00 79.31 184 TRP A N 1
ATOM 1487 C CA . TRP A 1 184 ? 8.730 11.332 3.760 1.00 79.31 184 TRP A CA 1
ATOM 1488 C C . TRP A 1 184 ? 8.087 12.682 4.089 1.00 79.31 184 TRP A C 1
ATOM 1490 O O . TRP A 1 184 ? 7.260 12.752 4.996 1.00 79.31 184 TRP A O 1
ATOM 1500 N N . GLY A 1 185 ? 8.389 13.734 3.321 1.00 80.56 185 GLY A N 1
ATOM 1501 C CA . GLY A 1 185 ? 7.781 15.055 3.495 1.00 80.56 185 GLY A CA 1
ATOM 1502 C C . GLY A 1 185 ? 6.260 15.027 3.329 1.00 80.56 185 GLY A C 1
ATOM 1503 O O . GLY A 1 185 ? 5.538 15.567 4.164 1.00 80.56 185 GLY A O 1
ATOM 1504 N N . LEU A 1 186 ? 5.758 14.329 2.305 1.00 74.12 186 LEU A N 1
ATOM 1505 C CA . LEU A 1 186 ? 4.322 14.125 2.098 1.00 74.12 186 LEU A CA 1
ATOM 1506 C C . LEU A 1 186 ? 3.697 13.328 3.245 1.00 74.12 186 LEU A C 1
ATOM 1508 O O . LEU A 1 186 ? 2.634 13.693 3.733 1.00 74.12 186 LEU A O 1
ATOM 1512 N N . THR A 1 187 ? 4.370 12.291 3.734 1.00 70.56 187 THR A N 1
ATOM 1513 C CA . THR A 1 187 ? 3.891 11.522 4.890 1.00 70.56 187 THR A CA 1
ATOM 1514 C C . THR A 1 187 ? 3.779 12.407 6.122 1.00 70.56 187 THR A C 1
ATOM 1516 O O . THR A 1 187 ? 2.761 12.378 6.799 1.00 70.56 187 THR A O 1
ATOM 1519 N N . MET A 1 188 ? 4.766 13.261 6.388 1.00 74.56 188 MET A N 1
ATOM 1520 C CA . MET A 1 188 ? 4.697 14.194 7.517 1.00 74.56 188 MET A CA 1
ATOM 1521 C C . MET A 1 188 ? 3.555 15.210 7.376 1.00 74.56 188 MET A C 1
ATOM 1523 O O . MET A 1 188 ? 2.970 15.607 8.382 1.00 74.56 188 MET A O 1
ATOM 1527 N N . LEU A 1 189 ? 3.197 15.596 6.148 1.00 74.75 189 LEU A N 1
ATOM 1528 C CA . LEU A 1 189 ? 2.069 16.492 5.875 1.00 74.75 189 LEU A CA 1
ATOM 1529 C C . LEU A 1 189 ? 0.704 15.793 5.991 1.00 74.75 189 LEU A C 1
ATOM 1531 O O . LEU A 1 189 ? -0.247 16.391 6.494 1.00 74.75 189 LEU A O 1
ATOM 1535 N N . PHE A 1 190 ? 0.596 14.546 5.526 1.00 67.19 190 PHE A N 1
ATOM 1536 C CA . PHE A 1 190 ? -0.685 13.847 5.350 1.00 67.19 190 PHE A CA 1
ATOM 1537 C C . PHE A 1 190 ? -0.970 12.746 6.385 1.00 67.19 190 PHE A C 1
ATOM 1539 O O . PHE A 1 190 ? -2.121 12.315 6.483 1.00 67.19 190 PHE A O 1
ATOM 1546 N N . ALA A 1 191 ? 0.012 12.346 7.204 1.00 63.69 191 ALA A N 1
ATOM 1547 C CA . ALA A 1 191 ? -0.110 11.300 8.229 1.00 63.69 191 ALA A CA 1
ATOM 1548 C C . ALA A 1 191 ? -0.083 11.819 9.691 1.00 63.69 191 ALA A C 1
ATOM 1550 O O . ALA A 1 191 ? 0.690 11.320 10.512 1.00 63.69 191 ALA A O 1
ATOM 1551 N N . PRO A 1 192 ? -0.945 12.774 10.097 1.00 55.38 192 PRO A N 1
ATOM 1552 C CA . PRO A 1 192 ? -0.898 13.385 11.428 1.00 55.38 192 PRO A CA 1
ATOM 1553 C C . PRO A 1 192 ? -1.331 12.462 12.584 1.00 55.38 192 PRO A C 1
ATOM 1555 O O . PRO A 1 192 ? -1.302 12.883 13.738 1.00 55.38 192 PRO A O 1
ATOM 1558 N N . LYS A 1 193 ? -1.744 11.209 12.331 1.00 58.03 193 LYS A N 1
ATOM 1559 C CA . LYS A 1 193 ? -2.277 10.321 13.384 1.00 58.03 193 LYS A CA 1
ATOM 1560 C C . LYS A 1 193 ? -1.222 9.745 14.333 1.00 58.03 193 LYS A C 1
ATOM 1562 O O . LYS A 1 193 ? -1.578 9.344 15.436 1.00 58.03 193 LYS A O 1
ATOM 1567 N N . MET A 1 194 ? 0.053 9.713 13.947 1.00 59.19 194 MET A N 1
ATOM 1568 C CA . MET A 1 194 ? 1.134 9.262 14.828 1.00 59.19 194 MET A CA 1
ATOM 1569 C C . MET A 1 194 ? 2.299 10.241 14.762 1.00 59.19 194 MET A C 1
ATOM 1571 O O . MET A 1 194 ? 3.043 10.272 13.787 1.00 59.19 194 MET A O 1
ATOM 1575 N N . SER A 1 195 ? 2.475 11.034 15.821 1.00 66.38 195 SER A N 1
ATOM 1576 C CA . SER A 1 195 ? 3.711 11.797 16.006 1.00 66.38 195 SER A CA 1
ATOM 1577 C C . SER A 1 195 ? 4.901 10.838 16.117 1.00 66.38 195 SER A C 1
ATOM 1579 O O . SER A 1 195 ? 4.738 9.697 16.546 1.00 66.38 195 SER A O 1
ATOM 1581 N N . ALA A 1 196 ? 6.119 11.291 15.800 1.00 66.88 196 ALA A N 1
ATOM 1582 C CA . ALA A 1 196 ? 7.326 10.480 16.006 1.00 66.88 196 ALA A CA 1
ATOM 1583 C C . ALA A 1 196 ? 7.434 9.972 17.458 1.00 66.88 196 ALA A C 1
ATOM 1585 O O . ALA A 1 196 ? 7.860 8.847 17.698 1.00 66.88 196 ALA A O 1
ATOM 1586 N N . LYS A 1 197 ? 6.957 10.775 18.421 1.00 67.62 197 LYS A N 1
ATOM 1587 C CA . LYS A 1 197 ? 6.838 10.380 19.826 1.00 67.62 197 LYS A CA 1
ATOM 1588 C C . LYS A 1 197 ? 5.808 9.271 20.031 1.00 67.62 197 LYS A C 1
ATOM 1590 O O . LYS A 1 197 ? 6.107 8.352 20.769 1.00 67.62 197 LYS A O 1
ATOM 1595 N N . ALA A 1 198 ? 4.639 9.328 19.390 1.00 67.94 198 ALA A N 1
ATOM 1596 C CA . ALA A 1 198 ? 3.634 8.263 19.455 1.00 67.94 198 ALA A CA 1
ATOM 1597 C C . ALA A 1 198 ? 4.093 6.981 18.746 1.00 67.94 198 ALA A C 1
ATOM 1599 O O . ALA A 1 198 ? 3.742 5.898 19.184 1.00 67.94 198 ALA A O 1
ATOM 1600 N N . LEU A 1 199 ? 4.895 7.087 17.682 1.00 68.75 199 LEU A N 1
ATOM 1601 C CA . LEU A 1 199 ? 5.543 5.940 17.047 1.00 68.75 199 LEU A CA 1
ATOM 1602 C C . LEU A 1 199 ? 6.578 5.310 17.971 1.00 68.75 199 LEU A C 1
ATOM 1604 O O . LEU A 1 199 ? 6.542 4.103 18.176 1.00 68.75 199 LEU A O 1
ATOM 1608 N N . PHE A 1 200 ? 7.471 6.119 18.541 1.00 71.81 2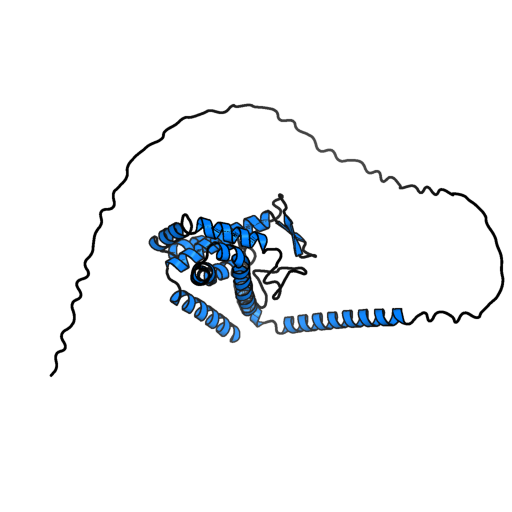00 PHE A N 1
ATOM 1609 C CA . PHE A 1 200 ? 8.461 5.629 19.490 1.00 71.81 200 PHE A CA 1
ATOM 1610 C C . PHE A 1 200 ? 7.779 5.030 20.721 1.00 71.81 200 PHE A C 1
ATOM 1612 O O . PHE A 1 200 ? 8.091 3.905 21.082 1.00 71.81 200 PHE A O 1
ATOM 1619 N N . ALA A 1 201 ? 6.784 5.728 21.272 1.00 71.50 201 ALA A N 1
ATOM 1620 C CA . ALA A 1 201 ? 5.945 5.248 22.358 1.00 71.50 201 ALA A CA 1
ATOM 1621 C C . ALA A 1 201 ? 5.238 3.951 21.977 1.00 71.50 201 ALA A C 1
ATOM 1623 O O . ALA A 1 201 ? 5.375 3.000 22.704 1.00 71.50 201 ALA A O 1
ATOM 1624 N N . ALA A 1 202 ? 4.587 3.818 20.820 1.00 66.00 202 ALA A N 1
ATOM 1625 C CA . ALA A 1 202 ? 3.941 2.561 20.425 1.00 66.00 202 ALA A CA 1
ATOM 1626 C C . ALA A 1 202 ? 4.947 1.411 20.258 1.00 66.00 202 ALA A C 1
ATOM 1628 O O . ALA A 1 202 ? 4.666 0.277 20.644 1.00 66.00 202 ALA A O 1
ATOM 1629 N N . LEU A 1 203 ? 6.140 1.707 19.732 1.00 64.06 203 LEU A N 1
ATOM 1630 C CA . LEU A 1 203 ? 7.231 0.741 19.665 1.00 64.06 203 LEU A CA 1
ATOM 1631 C C . LEU A 1 203 ? 7.720 0.348 21.061 1.00 64.06 203 LEU A C 1
ATOM 1633 O O . LEU A 1 203 ? 8.143 -0.791 21.202 1.00 64.06 203 LEU A O 1
ATOM 1637 N N . THR A 1 204 ? 7.655 1.237 22.064 1.00 67.62 204 THR A N 1
ATOM 1638 C CA . THR A 1 204 ? 8.113 0.993 23.445 1.00 67.62 204 THR A CA 1
ATOM 1639 C C . THR A 1 204 ? 7.027 0.574 24.450 1.00 67.62 204 THR A C 1
ATOM 1641 O O . THR A 1 204 ? 7.337 -0.100 25.423 1.00 67.62 204 THR A O 1
ATOM 1644 N N . ASP A 1 205 ? 5.767 0.938 24.245 1.00 59.78 205 ASP A N 1
ATOM 1645 C CA . ASP A 1 205 ? 4.620 0.751 25.149 1.00 59.78 205 ASP A CA 1
ATOM 1646 C C . ASP A 1 205 ? 3.970 -0.613 24.919 1.00 59.78 205 ASP A C 1
ATOM 1648 O O . ASP A 1 205 ? 3.489 -1.225 25.869 1.00 59.78 205 ASP A O 1
ATOM 1652 N N . CYS A 1 206 ? 4.149 -1.196 23.724 1.00 51.31 206 CYS A N 1
ATOM 1653 C CA . CYS A 1 206 ? 4.033 -2.643 23.505 1.00 51.31 206 CYS A CA 1
ATOM 1654 C C . CYS A 1 206 ? 4.882 -3.492 24.481 1.00 51.31 206 CYS A C 1
ATOM 1656 O O . CYS A 1 206 ? 4.809 -4.719 24.433 1.00 51.31 206 CYS A O 1
ATOM 1658 N N . PHE A 1 207 ? 5.729 -2.883 25.325 1.00 52.25 207 PHE A N 1
ATOM 1659 C CA . PHE A 1 207 ? 6.504 -3.569 26.362 1.00 52.25 207 PHE A CA 1
ATOM 1660 C C . PHE A 1 207 ? 5.907 -3.514 27.768 1.00 52.25 207 PHE A C 1
ATOM 1662 O O . PHE A 1 207 ? 6.493 -4.147 28.644 1.00 52.25 207 PHE A O 1
ATOM 1669 N N . PHE A 1 208 ? 4.795 -2.808 28.004 1.00 47.88 208 PHE A N 1
ATOM 1670 C CA . PHE A 1 208 ? 4.233 -2.649 29.354 1.00 47.88 208 PHE A CA 1
ATOM 1671 C C . PHE A 1 208 ? 2.779 -3.124 29.527 1.00 47.88 208 PHE A C 1
ATOM 1673 O O . PHE A 1 208 ? 2.237 -3.035 30.629 1.00 47.88 208 PHE A O 1
ATOM 1680 N N . GLU A 1 209 ? 2.162 -3.711 28.502 1.00 49.00 209 GLU A N 1
ATOM 1681 C CA . GLU A 1 209 ? 0.795 -4.250 28.576 1.00 49.00 209 GLU A CA 1
ATOM 1682 C C . GLU A 1 209 ? 0.699 -5.680 29.138 1.00 49.00 209 GLU A C 1
ATOM 1684 O O . GLU A 1 209 ? -0.035 -6.514 28.618 1.00 49.00 209 GLU A O 1
ATOM 1689 N N . GLU A 1 210 ? 1.338 -5.972 30.272 1.00 53.56 210 GLU A N 1
ATOM 1690 C CA . GLU A 1 210 ? 0.768 -7.037 31.122 1.00 53.56 210 GLU A CA 1
ATOM 1691 C C . GLU A 1 210 ? -0.615 -6.611 31.660 1.00 53.56 210 GLU A C 1
ATOM 1693 O O . GLU A 1 210 ? -1.482 -7.449 31.874 1.00 53.56 210 GLU A O 1
ATOM 1698 N N . LYS A 1 211 ? -0.880 -5.298 31.782 1.00 52.38 211 LYS A N 1
ATOM 1699 C CA . LYS A 1 211 ? -2.140 -4.776 32.342 1.00 52.38 211 LYS A CA 1
ATOM 1700 C C . LYS A 1 211 ? -3.308 -4.632 31.359 1.00 52.38 211 LYS A C 1
ATOM 1702 O O . LYS A 1 211 ? -4.452 -4.694 31.799 1.00 52.38 211 LYS A O 1
ATOM 1707 N N . GLU A 1 212 ? -3.079 -4.438 30.056 1.00 51.75 212 GLU A N 1
ATOM 1708 C CA . GLU A 1 212 ? -4.197 -4.349 29.094 1.00 51.75 212 GLU A CA 1
ATOM 1709 C C . GLU A 1 212 ? -4.682 -5.719 28.617 1.00 51.75 212 GLU A C 1
ATOM 1711 O O . GLU A 1 212 ? -5.873 -5.866 28.350 1.00 51.75 212 GLU A O 1
ATOM 1716 N N . VAL A 1 213 ? -3.826 -6.749 28.603 1.00 53.56 213 VAL A N 1
ATOM 1717 C CA . VAL A 1 213 ? -4.284 -8.132 28.380 1.00 53.56 213 VAL A CA 1
ATOM 1718 C C . VAL A 1 213 ? -5.228 -8.560 29.506 1.00 53.56 213 VAL A C 1
ATOM 1720 O O . VAL A 1 213 ? -6.290 -9.109 29.227 1.00 53.56 213 VAL A O 1
ATOM 1723 N N . GLU A 1 214 ? -4.922 -8.218 30.762 1.00 53.66 214 GLU A N 1
ATOM 1724 C CA . GLU A 1 214 ? -5.859 -8.414 31.877 1.00 53.66 214 GLU A CA 1
ATOM 1725 C C . GLU A 1 214 ? -7.165 -7.629 31.673 1.00 53.66 214 GLU A C 1
ATOM 1727 O O . GLU A 1 214 ? -8.247 -8.170 31.896 1.00 53.66 214 GLU A O 1
ATOM 1732 N N . ALA A 1 215 ? -7.105 -6.385 31.186 1.00 55.56 215 ALA A N 1
ATOM 1733 C CA . ALA A 1 215 ? -8.305 -5.591 30.921 1.00 55.56 215 ALA A CA 1
ATOM 1734 C C . ALA A 1 215 ? -9.171 -6.173 29.787 1.00 55.56 215 ALA A C 1
ATOM 1736 O O . ALA A 1 215 ? -10.397 -6.196 29.908 1.00 55.56 215 ALA A O 1
ATOM 1737 N N . TRP A 1 216 ? -8.565 -6.678 28.709 1.00 50.12 216 TRP A N 1
ATOM 1738 C CA . TRP A 1 216 ? -9.286 -7.315 27.603 1.00 50.12 216 TRP A CA 1
ATOM 1739 C C . TRP A 1 216 ? -9.894 -8.659 28.002 1.00 50.12 216 TRP A C 1
ATOM 1741 O O . TRP A 1 216 ? -11.062 -8.893 27.693 1.00 50.12 216 TRP A O 1
ATOM 1751 N N . VAL A 1 217 ? -9.171 -9.484 28.767 1.00 62.97 217 VAL A N 1
ATOM 1752 C CA . VAL A 1 217 ? -9.710 -10.730 29.340 1.00 62.97 217 VAL A CA 1
ATOM 1753 C C . VAL A 1 217 ? -10.897 -10.430 30.263 1.00 62.97 217 VAL A C 1
ATOM 1755 O O . VAL A 1 217 ? -11.930 -11.094 30.182 1.00 62.97 217 VAL A O 1
ATOM 1758 N N . VAL A 1 218 ? -10.814 -9.376 31.081 1.00 73.62 218 VAL A N 1
ATOM 1759 C CA . VAL A 1 218 ? -11.925 -8.942 31.946 1.00 73.62 218 VAL A CA 1
ATOM 1760 C C . VAL A 1 218 ? -13.129 -8.452 31.128 1.00 73.62 218 VAL A C 1
ATOM 1762 O O . VAL A 1 218 ? -14.273 -8.767 31.468 1.00 73.62 218 VAL A O 1
ATOM 1765 N N . VAL A 1 219 ? -12.908 -7.707 30.041 1.00 76.38 219 VAL A N 1
ATOM 1766 C CA . VAL A 1 219 ? -13.987 -7.224 29.159 1.00 76.38 219 VAL A CA 1
ATOM 1767 C C . VAL A 1 219 ? -14.659 -8.376 28.408 1.00 76.38 219 VAL A C 1
ATOM 1769 O O . VAL A 1 219 ? -15.889 -8.382 28.286 1.00 76.38 219 VAL A O 1
ATOM 1772 N N . GLU A 1 220 ? -13.888 -9.353 27.935 1.00 68.31 220 GLU A N 1
ATOM 1773 C CA . GLU A 1 220 ? -14.403 -10.538 27.248 1.00 68.31 220 GLU A CA 1
ATOM 1774 C C . GLU A 1 220 ? -15.210 -11.424 28.209 1.00 68.31 220 GLU A C 1
ATOM 1776 O O . GLU A 1 220 ? -16.365 -11.744 27.916 1.00 68.31 220 GLU A O 1
ATOM 1781 N N . GLU A 1 221 ? -14.707 -11.674 29.424 1.00 81.38 221 GLU A N 1
ATOM 1782 C CA . GLU A 1 221 ? -15.468 -12.354 30.480 1.00 81.38 221 GLU A CA 1
ATOM 1783 C C . GLU A 1 221 ? -16.773 -11.623 30.836 1.00 81.38 221 GLU A C 1
ATOM 1785 O O . GLU A 1 221 ? -17.825 -12.244 31.033 1.00 81.38 221 GLU A O 1
ATOM 1790 N N . GLU A 1 222 ? -16.739 -10.294 30.967 1.00 85.81 222 GLU A N 1
ATOM 1791 C CA . GLU A 1 222 ? -17.942 -9.507 31.241 1.00 85.81 222 GLU A CA 1
ATOM 1792 C C . GLU A 1 222 ? -18.961 -9.591 30.103 1.00 85.81 222 GLU A C 1
ATOM 1794 O O . GLU A 1 222 ? -20.179 -9.612 30.345 1.00 85.81 222 GLU A O 1
ATOM 1799 N N . TRP A 1 223 ? -18.480 -9.597 28.863 1.00 84.75 223 TRP A N 1
ATOM 1800 C CA . TRP A 1 223 ? -19.319 -9.727 27.686 1.00 84.75 223 TRP A CA 1
ATOM 1801 C C . TRP A 1 223 ? -19.964 -11.114 27.628 1.00 84.75 223 TRP A C 1
ATOM 1803 O O . TRP A 1 223 ? -21.192 -11.195 27.506 1.00 84.75 223 TRP A O 1
ATOM 1813 N N . GLU A 1 224 ? -19.200 -12.187 27.837 1.00 83.50 224 GLU A N 1
ATOM 1814 C CA . GLU A 1 224 ? -19.727 -13.553 27.912 1.00 83.50 224 GLU A CA 1
ATOM 1815 C C . GLU A 1 224 ? -20.764 -13.702 29.032 1.00 83.50 224 GLU A C 1
ATOM 1817 O O . GLU A 1 224 ? -21.859 -14.228 28.803 1.00 83.50 224 GLU A O 1
ATOM 1822 N N . LYS A 1 225 ? -20.503 -13.136 30.219 1.00 87.94 225 LYS A N 1
ATOM 1823 C CA . LYS A 1 225 ? -21.473 -13.098 31.332 1.00 87.94 225 LYS A CA 1
ATOM 1824 C C . LYS A 1 225 ? -22.765 -12.374 30.932 1.00 87.94 225 LYS A C 1
ATOM 1826 O O . LYS A 1 225 ? -23.866 -12.832 31.265 1.00 87.94 225 LYS A O 1
ATOM 1831 N N . LYS A 1 226 ? -22.677 -11.259 30.195 1.00 85.12 226 LYS A N 1
ATOM 1832 C CA . LYS A 1 226 ? -23.852 -10.517 29.689 1.00 85.12 226 LYS A CA 1
ATOM 1833 C C . LYS A 1 226 ? -24.624 -11.322 28.637 1.00 85.12 226 LYS A C 1
ATOM 1835 O O . LYS A 1 226 ? -25.860 -11.331 28.683 1.00 85.12 226 LYS A O 1
ATOM 1840 N N . VAL A 1 227 ? -23.937 -12.024 27.736 1.00 79.94 227 VAL A N 1
ATOM 1841 C CA . VAL A 1 227 ? -24.552 -12.894 26.717 1.00 79.94 227 VAL A CA 1
ATOM 1842 C C . VAL A 1 227 ? -25.238 -14.100 27.366 1.00 79.94 227 VAL A C 1
ATOM 1844 O O . VAL A 1 227 ? -26.421 -14.341 27.109 1.00 79.94 227 VAL A O 1
ATOM 1847 N N . ALA A 1 228 ? -24.567 -14.789 28.290 1.00 85.56 228 ALA A N 1
ATOM 1848 C CA . ALA A 1 228 ? -25.119 -15.923 29.030 1.00 85.56 228 ALA A CA 1
ATOM 1849 C C . ALA A 1 228 ? -26.379 -15.537 29.828 1.00 85.56 228 ALA A C 1
ATOM 1851 O O . ALA A 1 228 ? -27.393 -16.245 29.789 1.00 85.56 228 ALA A O 1
ATOM 1852 N N . LYS A 1 229 ? -26.366 -14.369 30.488 1.00 87.25 229 LYS A N 1
ATOM 1853 C CA . LYS A 1 229 ? -27.518 -13.834 31.240 1.00 87.25 229 LYS A CA 1
ATOM 1854 C C . LYS A 1 229 ? -28.694 -13.451 30.337 1.00 87.25 229 LYS A C 1
ATOM 1856 O O . LYS A 1 229 ? -29.858 -13.572 30.732 1.00 87.25 229 LYS A O 1
ATOM 1861 N N . LYS A 1 230 ? -28.414 -12.982 29.118 1.00 84.00 230 LYS A N 1
ATOM 1862 C CA . LYS A 1 230 ? -29.444 -12.672 28.119 1.00 84.00 230 LYS A CA 1
ATOM 1863 C C . LYS A 1 230 ? -30.089 -13.950 27.575 1.00 84.00 230 LYS A C 1
ATOM 1865 O O . LYS A 1 230 ? -31.316 -14.007 27.489 1.00 84.00 230 LYS A O 1
ATOM 1870 N N . ASN A 1 231 ? -29.292 -14.985 27.311 1.00 78.94 231 ASN A N 1
ATOM 1871 C CA . ASN A 1 231 ? -29.790 -16.279 26.844 1.00 78.94 231 ASN A CA 1
ATOM 1872 C C . ASN A 1 231 ? -30.643 -16.987 27.906 1.00 78.94 231 ASN A C 1
ATOM 1874 O O . ASN A 1 231 ? -31.743 -17.422 27.585 1.00 78.94 231 ASN A O 1
ATOM 1878 N N . THR A 1 232 ? -30.231 -16.994 29.180 1.00 78.75 232 THR A N 1
ATOM 1879 C CA . THR A 1 232 ? -31.045 -17.567 30.278 1.00 78.75 232 THR A CA 1
ATOM 1880 C C . THR A 1 232 ? -32.362 -16.824 30.514 1.00 78.75 232 THR A C 1
ATOM 1882 O O . THR A 1 232 ? -33.365 -17.445 30.869 1.00 78.75 232 THR A O 1
ATOM 1885 N N . ARG A 1 233 ? -32.415 -15.501 30.293 1.00 72.06 233 ARG A N 1
ATOM 1886 C CA . ARG A 1 233 ? -33.690 -14.758 30.325 1.00 72.06 233 ARG A CA 1
ATOM 1887 C C . ARG A 1 233 ? -34.617 -15.141 29.174 1.00 72.06 233 ARG A C 1
ATOM 1889 O O . ARG A 1 233 ? -35.820 -15.234 29.403 1.00 72.06 233 ARG A O 1
ATOM 1896 N N . SER A 1 234 ? -34.069 -15.397 27.987 1.00 65.88 234 SER A N 1
ATOM 1897 C CA . SER A 1 234 ? -34.843 -15.821 26.816 1.00 65.88 234 SER A CA 1
ATOM 1898 C C . SER A 1 234 ? -35.478 -17.202 27.013 1.00 65.88 234 SER A C 1
ATOM 1900 O O . SER A 1 234 ? -36.651 -17.384 26.687 1.00 65.88 234 SER A O 1
ATOM 1902 N N . THR A 1 235 ? -34.757 -18.158 27.610 1.00 63.47 235 THR A N 1
ATOM 1903 C CA . THR A 1 235 ? -35.305 -19.492 27.924 1.00 63.47 235 THR A CA 1
ATOM 1904 C C . THR A 1 235 ? -36.343 -19.450 29.041 1.00 63.47 235 THR A C 1
ATOM 1906 O O . THR A 1 235 ? -37.291 -20.226 29.030 1.00 63.47 235 THR A O 1
ATOM 1909 N N . ARG A 1 236 ? -36.233 -18.517 29.997 1.00 56.66 236 ARG A N 1
ATOM 1910 C CA . ARG A 1 236 ? -37.242 -18.380 31.063 1.00 56.66 236 ARG A CA 1
ATOM 1911 C C . ARG A 1 236 ? -38.555 -17.764 30.578 1.00 56.66 236 ARG A C 1
ATOM 1913 O O . ARG A 1 236 ? -39.599 -18.055 31.155 1.00 56.66 236 ARG A O 1
ATOM 1920 N N . SER A 1 237 ? -38.529 -16.947 29.523 1.00 55.47 237 SER A N 1
ATOM 1921 C CA . SER A 1 237 ? -39.749 -16.379 28.931 1.00 55.47 237 SER A CA 1
ATOM 1922 C C . SER A 1 237 ? -40.539 -17.353 28.051 1.00 55.47 237 SER A C 1
ATOM 1924 O O . SER A 1 237 ? -41.702 -17.077 27.778 1.00 55.47 237 SER A O 1
ATOM 1926 N N . SER A 1 238 ? -39.970 -18.496 27.647 1.00 53.25 238 SER A N 1
ATOM 1927 C CA . SER A 1 238 ? -40.681 -19.500 26.837 1.00 53.25 238 SER A CA 1
ATOM 1928 C C . SER A 1 238 ? -41.354 -20.614 27.653 1.00 53.25 238 SER A C 1
ATOM 1930 O O . SER A 1 238 ? -41.978 -21.487 27.065 1.00 53.25 238 SER A O 1
ATOM 1932 N N . VAL A 1 239 ? -41.264 -20.598 28.990 1.00 55.88 239 VAL A N 1
ATOM 1933 C CA . VAL A 1 239 ? -41.828 -21.654 29.866 1.00 55.88 239 VAL A CA 1
ATOM 1934 C C . VAL A 1 239 ? -43.198 -21.275 30.453 1.00 55.88 239 VAL A C 1
ATOM 1936 O O . VAL A 1 239 ? -43.774 -22.018 31.239 1.00 55.88 239 VAL A O 1
ATOM 1939 N N . ARG A 1 240 ? -43.792 -20.135 30.076 1.00 54.94 240 ARG A N 1
ATOM 1940 C CA . ARG A 1 240 ? -45.089 -19.719 30.634 1.00 54.94 240 ARG A CA 1
ATOM 1941 C C . ARG A 1 240 ? -46.152 -19.504 29.569 1.00 54.94 240 ARG A C 1
ATOM 1943 O O . ARG A 1 240 ? -46.411 -18.380 29.157 1.00 54.94 240 ARG A O 1
ATOM 1950 N N . SER A 1 241 ? -46.777 -20.601 29.164 1.00 54.44 241 SER A N 1
ATOM 1951 C CA . SER A 1 241 ? -48.237 -20.772 29.090 1.00 54.44 241 SER A CA 1
ATOM 1952 C C . SER A 1 241 ? -48.517 -22.097 28.389 1.00 54.44 241 SER A C 1
ATOM 1954 O O . SER A 1 241 ? -48.685 -22.149 27.175 1.00 54.44 241 SER A O 1
ATOM 1956 N N . GLU A 1 242 ? -48.567 -23.186 29.159 1.00 53.47 242 GLU A N 1
ATOM 1957 C CA . GLU A 1 242 ? -49.376 -24.316 28.710 1.00 53.47 242 GLU A CA 1
ATOM 1958 C C . GLU A 1 242 ? -50.810 -23.794 28.526 1.00 53.47 242 GLU A C 1
ATOM 1960 O O . GLU A 1 242 ? -51.342 -23.139 29.434 1.00 53.47 242 GLU A O 1
ATOM 1965 N N . PRO A 1 243 ? -51.417 -23.980 27.344 1.00 53.28 243 PRO A N 1
ATOM 1966 C CA . PRO A 1 243 ? -52.793 -23.578 27.132 1.00 53.28 243 PRO A CA 1
ATOM 1967 C C . PRO A 1 243 ? -53.688 -24.397 28.074 1.00 53.28 243 PRO A C 1
ATOM 1969 O O . PRO A 1 243 ? -53.512 -25.613 28.177 1.00 53.28 243 PRO A O 1
ATOM 1972 N N . PRO A 1 244 ? -54.645 -23.763 28.773 1.00 54.62 244 PRO A N 1
ATOM 1973 C CA . PRO A 1 244 ? -55.575 -24.488 29.623 1.00 54.62 244 PRO A CA 1
ATOM 1974 C C . PRO A 1 244 ? -56.337 -25.519 28.785 1.00 54.62 244 PRO A C 1
ATOM 1976 O O . PRO A 1 244 ? -56.884 -25.201 27.728 1.00 54.62 244 PRO A O 1
ATOM 1979 N N . VAL A 1 245 ? -56.350 -26.758 29.276 1.00 59.94 245 VAL A N 1
ATOM 1980 C CA . VAL A 1 245 ? -57.103 -27.883 28.719 1.00 59.94 245 VAL A CA 1
ATOM 1981 C C . VAL A 1 245 ? -58.570 -27.470 28.576 1.00 59.94 245 VAL A C 1
ATOM 1983 O O . VAL A 1 245 ? -59.267 -27.236 29.562 1.00 59.94 245 VAL A O 1
ATOM 1986 N N . LEU A 1 246 ? -59.025 -27.345 27.328 1.00 50.72 246 LEU A N 1
ATOM 1987 C CA . LEU A 1 246 ? -60.407 -27.032 26.983 1.00 50.72 246 LEU A CA 1
ATOM 1988 C C . LEU A 1 246 ? -61.298 -28.232 27.316 1.00 50.72 246 LEU A C 1
ATOM 1990 O O . LEU A 1 246 ? -61.203 -29.285 26.685 1.00 50.72 246 LEU A O 1
ATOM 1994 N N . THR A 1 247 ? -62.198 -28.062 28.282 1.00 56.44 247 THR A N 1
ATOM 1995 C CA . THR A 1 247 ? -63.337 -28.962 28.466 1.00 56.44 247 THR A CA 1
ATOM 1996 C C . THR A 1 247 ? -64.396 -28.700 27.386 1.00 56.44 247 THR A C 1
ATOM 1998 O O . THR A 1 247 ? -64.606 -27.552 26.978 1.00 56.44 247 THR A O 1
ATOM 2001 N N . PRO A 1 248 ? -65.081 -29.743 26.886 1.00 56.22 248 PRO A N 1
ATOM 2002 C CA . PRO A 1 248 ? -66.033 -29.601 25.797 1.00 56.22 248 PRO A CA 1
ATOM 2003 C C . PRO A 1 248 ? -67.358 -29.077 26.348 1.00 56.22 248 PRO A C 1
ATOM 2005 O O . PRO A 1 248 ? -68.069 -29.802 27.044 1.00 56.22 248 PRO A O 1
ATOM 2008 N N . ASN A 1 249 ? -67.721 -27.835 26.015 1.00 41.75 249 ASN A N 1
ATOM 2009 C CA . ASN A 1 249 ? -69.070 -27.339 26.270 1.00 41.75 249 ASN A CA 1
ATOM 2010 C C . ASN A 1 249 ? -69.830 -27.057 24.969 1.00 41.75 249 ASN A C 1
ATOM 2012 O O . ASN A 1 249 ? -69.372 -26.354 24.069 1.00 41.75 249 ASN A O 1
ATOM 2016 N N . LYS A 1 250 ? -71.003 -27.686 24.898 1.00 54.09 250 LYS A N 1
ATOM 2017 C CA . LYS A 1 250 ? -72.020 -27.612 23.848 1.00 54.09 250 LYS A CA 1
ATOM 2018 C C . LYS A 1 250 ? -72.710 -26.238 23.836 1.00 54.09 250 LYS A C 1
ATOM 2020 O O . LYS A 1 250 ? -72.754 -25.565 24.857 1.00 54.09 250 LYS A O 1
ATOM 2025 N N . ARG A 1 251 ? -73.420 -25.993 22.719 1.00 42.16 251 ARG A N 1
ATOM 2026 C CA . ARG A 1 251 ? -74.498 -25.003 22.448 1.00 42.16 251 ARG A CA 1
ATOM 2027 C C . ARG A 1 251 ? -74.030 -23.651 21.896 1.00 42.16 251 ARG A C 1
ATOM 2029 O O . ARG A 1 251 ? -73.291 -22.926 22.534 1.00 42.16 251 ARG A O 1
ATOM 2036 N N . SER A 1 252 ? -74.273 -23.377 20.609 1.00 50.00 252 SER A N 1
ATOM 2037 C CA . SER A 1 252 ? -75.529 -22.960 19.936 1.00 50.00 252 SER A CA 1
ATOM 2038 C C . SER A 1 252 ? -75.812 -21.463 20.079 1.00 50.00 252 SER A C 1
ATOM 2040 O O . SER A 1 252 ? -76.061 -21.002 21.186 1.00 50.00 252 SER A O 1
ATOM 2042 N N . GLY A 1 253 ? -75.895 -20.737 18.959 1.00 40.41 253 GLY A N 1
ATOM 2043 C CA . GLY A 1 253 ? -76.527 -19.415 18.948 1.00 40.41 253 GLY A CA 1
ATOM 2044 C C . GLY A 1 253 ? -76.054 -18.477 17.843 1.00 40.41 253 GLY A C 1
ATOM 2045 O O . GLY A 1 253 ? -74.984 -17.892 17.928 1.00 40.41 253 GLY A O 1
ATOM 2046 N N . ARG A 1 254 ? -76.905 -18.310 16.825 1.00 48.34 254 ARG A N 1
ATOM 2047 C CA . ARG A 1 254 ? -76.916 -17.202 15.853 1.00 48.34 254 ARG A CA 1
ATOM 2048 C C . ARG A 1 254 ? -76.867 -15.830 16.542 1.00 48.34 254 ARG A C 1
ATOM 2050 O O . ARG A 1 254 ? -77.514 -15.646 17.565 1.00 48.34 254 ARG A O 1
ATOM 2057 N N . GLY A 1 255 ? -76.294 -14.826 15.873 1.00 41.16 255 GLY A N 1
ATOM 2058 C CA . GLY A 1 255 ? -76.558 -13.421 16.202 1.00 41.16 255 GLY A CA 1
ATOM 2059 C C . GLY A 1 255 ? -75.779 -12.424 15.346 1.00 41.16 255 GLY A C 1
ATOM 2060 O O . GLY A 1 255 ? -74.587 -12.237 15.529 1.00 41.16 255 GLY A O 1
ATOM 2061 N N . ARG A 1 256 ? -76.470 -11.787 14.401 1.00 52.00 256 ARG A N 1
ATOM 2062 C CA . ARG A 1 256 ? -75.991 -10.792 13.426 1.00 52.00 256 ARG A CA 1
ATOM 2063 C C . ARG A 1 256 ? -76.334 -9.383 13.943 1.00 52.00 256 ARG A C 1
ATOM 2065 O O . ARG A 1 256 ? -77.480 -9.189 14.325 1.00 52.00 256 ARG A O 1
ATOM 2072 N N . SER A 1 257 ? -75.414 -8.410 13.906 1.00 41.91 257 SER A N 1
ATOM 2073 C CA . SER A 1 257 ? -75.665 -6.952 14.084 1.00 41.91 257 SER A CA 1
ATOM 2074 C C . SER A 1 257 ? -74.333 -6.185 13.898 1.00 41.91 257 SER A C 1
ATOM 2076 O O . SER A 1 257 ? -73.392 -6.460 14.630 1.00 41.91 257 SER A O 1
ATOM 2078 N N . LYS A 1 258 ? -74.024 -5.513 12.773 1.00 47.09 258 LYS A N 1
ATOM 2079 C CA . LYS A 1 258 ? -74.318 -4.122 12.329 1.00 47.09 258 LYS A CA 1
ATOM 2080 C C . LYS A 1 258 ? -73.892 -2.960 13.273 1.00 47.09 258 LYS A C 1
ATOM 2082 O O . LYS A 1 258 ? -74.666 -2.589 14.138 1.00 47.09 258 LYS A O 1
ATOM 2087 N N . SER A 1 259 ? -72.770 -2.301 12.900 1.00 40.50 259 SER A N 1
ATOM 2088 C CA . SER A 1 259 ? -72.436 -0.839 12.938 1.00 40.50 259 SER A CA 1
ATOM 2089 C C . SER A 1 259 ? -72.439 -0.043 14.270 1.00 40.50 259 SER A C 1
ATOM 2091 O O . SER A 1 259 ? -73.031 -0.506 15.235 1.00 40.50 259 SER A O 1
ATOM 2093 N N . PRO A 1 260 ? -71.925 1.219 14.343 1.00 56.44 260 PRO A N 1
ATOM 2094 C CA . PRO A 1 260 ? -70.946 1.953 13.513 1.00 56.44 260 PRO A CA 1
ATOM 2095 C C . PRO A 1 260 ? -69.851 2.727 14.321 1.00 56.44 260 PRO A C 1
ATOM 2097 O O . PRO A 1 260 ? -69.793 2.714 15.546 1.00 56.44 260 PRO A O 1
ATOM 2100 N N . ALA A 1 261 ? -68.994 3.420 13.559 1.00 47.88 261 ALA A N 1
ATOM 2101 C CA . ALA A 1 261 ? -68.015 4.475 13.862 1.00 47.88 261 ALA A CA 1
ATOM 2102 C C . ALA A 1 261 ? -68.046 5.216 15.221 1.00 47.88 261 ALA A C 1
ATOM 2104 O O . ALA A 1 261 ? -69.082 5.702 15.666 1.00 47.88 261 ALA A O 1
ATOM 2105 N N . LYS A 1 262 ? -66.844 5.510 15.750 1.00 42.94 262 LYS A N 1
ATOM 2106 C CA . LYS A 1 262 ? -66.570 6.724 16.541 1.00 42.94 262 LYS A CA 1
ATOM 2107 C C . LYS A 1 262 ? -65.154 7.252 16.296 1.00 42.94 262 LYS A C 1
ATOM 2109 O O . LYS A 1 262 ? -64.162 6.550 16.467 1.00 42.94 262 LYS A O 1
ATOM 2114 N N . ALA A 1 263 ? -65.113 8.519 15.896 1.00 47.41 263 ALA A N 1
ATOM 2115 C CA . ALA A 1 263 ? -63.939 9.354 15.721 1.00 47.41 263 ALA A CA 1
ATOM 2116 C C . ALA A 1 263 ? -63.189 9.588 17.042 1.00 47.41 263 ALA A C 1
ATOM 2118 O O . ALA A 1 263 ? -63.800 9.696 18.107 1.00 47.41 263 ALA A O 1
ATOM 2119 N N . ARG A 1 264 ? -61.865 9.762 16.962 1.00 51.62 264 ARG A N 1
ATOM 2120 C CA . ARG A 1 264 ? -61.086 10.395 18.031 1.00 51.62 264 ARG A CA 1
ATOM 2121 C C . ARG A 1 264 ? -59.951 11.231 17.447 1.00 51.62 264 ARG A C 1
ATOM 2123 O O . ARG A 1 264 ? -58.868 10.742 17.152 1.00 51.62 264 ARG A O 1
ATOM 2130 N N . THR A 1 265 ? -60.236 12.517 17.314 1.00 44.31 265 THR A N 1
ATOM 2131 C CA . THR A 1 265 ? -59.276 13.614 17.224 1.00 44.31 265 THR A CA 1
ATOM 2132 C C . THR A 1 265 ? -58.431 13.675 18.501 1.00 44.31 265 THR A C 1
ATOM 2134 O O . THR A 1 265 ? -58.963 13.626 19.613 1.00 44.31 265 THR A O 1
ATOM 2137 N N . LYS A 1 266 ? -57.109 13.824 18.367 1.00 49.69 266 LYS A N 1
ATOM 2138 C CA . LYS A 1 266 ? -56.257 14.376 19.428 1.00 49.69 266 LYS A CA 1
ATOM 2139 C C . LYS A 1 266 ? -55.251 15.359 18.843 1.00 49.69 266 LYS A C 1
ATOM 2141 O O . LYS A 1 266 ? -54.555 15.072 17.879 1.00 49.69 266 LYS A O 1
ATOM 2146 N N . ALA A 1 267 ? -55.253 16.524 19.475 1.00 39.03 267 ALA A N 1
ATOM 2147 C CA . ALA A 1 267 ? -54.505 17.722 19.166 1.00 39.03 267 ALA A CA 1
ATOM 2148 C C . ALA A 1 267 ? -52.992 17.548 19.352 1.00 39.03 267 ALA A C 1
ATOM 2150 O O . ALA A 1 267 ? -52.536 17.082 20.397 1.00 39.03 267 ALA A O 1
ATOM 2151 N N . THR A 1 268 ? -52.216 18.021 18.381 1.00 47.19 268 THR A N 1
ATOM 2152 C CA . THR A 1 268 ? -50.792 18.325 18.544 1.00 47.19 268 THR A CA 1
ATOM 2153 C C . THR A 1 268 ? -50.624 19.801 18.890 1.00 47.19 268 THR A C 1
ATOM 2155 O O . THR A 1 268 ? -51.001 20.689 18.128 1.00 47.19 268 THR A O 1
ATOM 2158 N N . LYS A 1 269 ? -50.072 20.036 20.084 1.00 48.16 269 LYS A N 1
ATO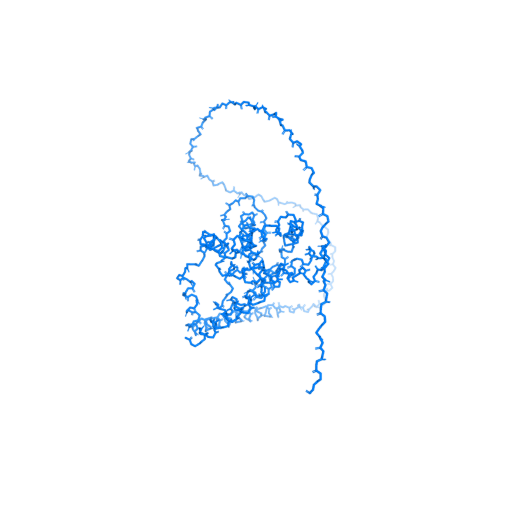M 2159 C CA . LYS A 1 269 ? -49.669 21.337 20.627 1.00 48.16 269 LYS A CA 1
ATOM 2160 C C . LYS A 1 269 ? -48.646 22.015 19.715 1.00 48.16 269 LYS A C 1
ATOM 2162 O O . LYS A 1 269 ? -47.630 21.420 19.365 1.00 48.16 269 LYS A O 1
ATOM 2167 N N . SER A 1 270 ? -48.900 23.285 19.420 1.00 34.44 270 SER A N 1
ATOM 2168 C CA . SER A 1 270 ? -47.939 24.220 18.854 1.00 34.44 270 SER A CA 1
ATOM 2169 C C . SER A 1 270 ? -46.867 24.574 19.892 1.00 34.44 270 SER A C 1
ATOM 2171 O O . SER A 1 270 ? -47.172 24.898 21.040 1.00 34.44 270 SER A O 1
ATOM 2173 N N . VAL A 1 271 ? -45.597 24.528 19.486 1.00 48.53 271 VAL A N 1
ATOM 2174 C CA . VAL A 1 271 ? -44.497 25.173 20.209 1.00 48.53 271 VAL A CA 1
ATOM 2175 C C . VAL A 1 271 ? -44.042 26.358 19.372 1.00 48.53 271 VAL A C 1
ATOM 2177 O O . VAL A 1 271 ? -43.568 26.225 18.248 1.00 48.53 271 VAL A O 1
ATOM 2180 N N . LYS A 1 272 ? -44.262 27.533 19.951 1.00 42.41 272 LYS A N 1
ATOM 2181 C CA . LYS A 1 272 ? -43.928 28.864 19.460 1.00 42.41 272 LYS A CA 1
ATOM 2182 C C . LYS A 1 272 ? -42.589 29.255 20.092 1.00 42.41 272 LYS A C 1
ATOM 2184 O O . LYS A 1 272 ? -42.529 29.320 21.316 1.00 42.41 272 LYS A O 1
ATOM 2189 N N . ARG A 1 273 ? -41.550 29.538 19.297 1.00 38.59 273 ARG A N 1
ATOM 2190 C CA . ARG A 1 273 ? -40.411 30.405 19.673 1.00 38.59 273 ARG A CA 1
ATOM 2191 C C . ARG A 1 273 ? -39.686 30.929 18.419 1.00 38.59 273 ARG A C 1
ATOM 2193 O O . ARG A 1 273 ? -38.830 30.271 17.849 1.00 38.59 273 ARG A O 1
ATOM 2200 N N . SER A 1 274 ? -40.202 32.070 17.962 1.00 37.41 274 SER A N 1
ATOM 2201 C CA . SER A 1 274 ? -39.586 33.346 17.547 1.00 37.41 274 SER A CA 1
ATOM 2202 C C . SER A 1 274 ? -38.048 33.555 17.565 1.00 37.41 274 SER A C 1
ATOM 2204 O O . SER A 1 274 ? -37.323 32.782 18.180 1.00 37.41 274 SER A O 1
ATOM 2206 N N . PRO A 1 275 ? -37.560 34.637 16.905 1.00 49.41 275 PRO A N 1
ATOM 2207 C CA . PRO A 1 275 ? -36.529 34.576 15.865 1.00 49.41 275 PRO A CA 1
ATOM 2208 C C . PRO A 1 275 ? -35.198 35.238 16.259 1.00 49.41 275 PRO A C 1
ATOM 2210 O O . PRO A 1 275 ? -35.132 36.010 17.211 1.00 49.41 275 PRO A O 1
ATOM 2213 N N . ALA A 1 276 ? -34.166 35.045 15.433 1.00 35.66 276 ALA A N 1
ATOM 2214 C CA . ALA A 1 276 ? -33.038 35.968 15.360 1.00 35.66 276 ALA A CA 1
ATOM 2215 C C . ALA A 1 276 ? -32.668 36.246 13.897 1.00 35.66 276 ALA A C 1
ATOM 2217 O O . ALA A 1 276 ? -32.426 35.344 13.098 1.00 35.66 276 ALA A O 1
ATOM 2218 N N . ALA A 1 277 ? -32.692 37.535 13.578 1.00 38.53 277 ALA A N 1
ATOM 2219 C CA . ALA A 1 277 ? -32.367 38.140 12.303 1.00 38.53 277 ALA A CA 1
ATOM 2220 C C . ALA A 1 277 ? -30.864 38.056 11.986 1.00 38.53 277 ALA A C 1
ATOM 2222 O O . ALA A 1 277 ? -30.026 38.249 12.862 1.00 38.53 277 ALA A O 1
ATOM 2223 N N . GLY A 1 278 ? -30.528 37.880 10.708 1.00 36.81 278 GLY A N 1
ATOM 2224 C CA . GLY A 1 278 ? -29.169 38.019 10.186 1.00 36.81 278 GLY A CA 1
ATOM 2225 C C . GLY A 1 278 ? -29.215 38.551 8.758 1.00 36.81 278 GLY A C 1
ATOM 2226 O O . GLY A 1 278 ? -29.706 37.887 7.855 1.00 36.81 278 GLY A O 1
ATOM 2227 N N . LYS A 1 279 ? -28.781 39.799 8.593 1.00 39.50 279 LYS A N 1
ATOM 2228 C CA . LYS A 1 279 ? -28.971 40.673 7.430 1.00 39.50 279 LYS A CA 1
ATOM 2229 C C . LYS A 1 279 ? -28.360 40.125 6.131 1.00 39.50 279 LYS A C 1
ATOM 2231 O O . LYS A 1 279 ? -27.176 39.820 6.063 1.00 39.50 279 LYS A O 1
ATOM 2236 N N . SER A 1 280 ? -29.179 40.140 5.081 1.00 35.91 280 SER A N 1
ATOM 2237 C CA . SER A 1 280 ? -28.795 40.028 3.672 1.00 35.91 280 SER A CA 1
ATOM 2238 C C . SER A 1 280 ? -28.047 41.288 3.216 1.00 35.91 280 SER A C 1
ATOM 2240 O O . SER A 1 280 ? -28.547 42.402 3.384 1.00 35.91 280 SER A O 1
ATOM 2242 N N . LYS A 1 281 ? -26.860 41.120 2.620 1.00 46.06 281 LYS A N 1
ATOM 2243 C CA . LYS A 1 281 ? -26.200 42.147 1.803 1.00 46.06 281 LYS A CA 1
ATOM 2244 C C . LYS A 1 281 ? -26.112 41.659 0.359 1.00 46.06 281 LYS A C 1
ATOM 2246 O O . LYS A 1 281 ? -25.378 40.730 0.041 1.00 46.06 281 LYS A O 1
ATOM 2251 N N . ARG A 1 282 ? -26.873 42.346 -0.495 1.00 37.62 282 ARG A N 1
ATOM 2252 C CA . ARG A 1 282 ? -26.694 42.442 -1.947 1.00 37.62 282 ARG A CA 1
ATOM 2253 C C . ARG A 1 282 ? -25.290 42.961 -2.269 1.00 37.62 282 ARG A C 1
ATOM 2255 O O . ARG A 1 282 ? -24.867 43.965 -1.703 1.00 37.62 282 ARG A O 1
ATOM 2262 N N . GLY A 1 283 ? -24.650 42.340 -3.252 1.00 37.03 283 GLY A N 1
ATOM 2263 C CA . GLY A 1 283 ? -23.518 42.882 -3.995 1.00 37.03 283 GLY A CA 1
ATOM 2264 C C . GLY A 1 283 ? -23.644 42.437 -5.447 1.00 37.03 283 GLY A C 1
ATOM 2265 O O . GLY A 1 283 ? -23.523 41.257 -5.753 1.00 37.03 283 GLY A O 1
ATOM 2266 N N . THR A 1 284 ? -23.994 43.379 -6.312 1.00 38.66 284 THR A N 1
ATOM 2267 C CA . THR A 1 284 ? -24.170 43.240 -7.760 1.00 38.66 284 THR A CA 1
ATOM 2268 C C . THR A 1 284 ? -22.874 43.514 -8.524 1.00 38.66 284 THR A C 1
ATOM 2270 O O . THR A 1 284 ? -22.069 44.337 -8.093 1.00 38.66 284 THR A O 1
ATOM 2273 N N . SER A 1 285 ? -22.824 42.979 -9.754 1.00 35.19 285 SER A N 1
ATOM 2274 C CA . SER A 1 285 ? -21.973 43.390 -10.891 1.00 35.19 285 SER A CA 1
ATOM 2275 C C . SER A 1 285 ? -20.549 42.794 -10.882 1.00 35.19 285 SER A C 1
ATOM 2277 O O . SER A 1 285 ? -19.951 42.670 -9.827 1.00 35.19 285 SER A O 1
ATOM 2279 N N . ARG A 1 286 ? -19.934 42.353 -11.989 1.00 35.97 286 ARG A N 1
ATOM 2280 C CA . ARG A 1 286 ? -20.044 42.754 -13.400 1.00 35.97 286 ARG A CA 1
ATOM 2281 C C . ARG A 1 286 ? -19.574 41.625 -14.340 1.00 35.97 286 ARG A C 1
ATOM 2283 O O . ARG A 1 286 ? -18.735 40.807 -13.985 1.00 35.97 286 ARG A O 1
ATOM 2290 N N . SER A 1 287 ? -20.104 41.674 -15.556 1.00 37.62 287 SER A N 1
ATOM 2291 C CA . SER A 1 287 ? -19.686 41.012 -16.795 1.00 37.62 287 SER A CA 1
ATOM 2292 C C . SER A 1 287 ? -18.197 41.136 -17.147 1.00 37.62 287 SER A C 1
ATOM 2294 O O . SER A 1 287 ? -17.656 42.238 -17.060 1.00 37.62 287 SER A O 1
ATOM 2296 N N . ALA A 1 288 ? -17.626 40.088 -17.752 1.00 36.94 288 ALA A N 1
ATOM 2297 C CA . ALA A 1 288 ? -16.744 40.211 -18.919 1.00 36.94 288 ALA A CA 1
ATOM 2298 C C . ALA A 1 288 ? -16.668 38.882 -19.701 1.00 36.94 288 ALA A C 1
ATOM 2300 O O . ALA A 1 288 ? -16.590 37.802 -19.125 1.00 36.94 288 ALA A O 1
ATOM 2301 N N . SER A 1 289 ? -16.751 39.018 -21.023 1.00 35.84 289 SER A N 1
ATOM 2302 C CA . SER A 1 289 ? -16.889 37.990 -22.062 1.00 35.84 289 SER A CA 1
ATOM 2303 C C . SER A 1 289 ? -15.571 37.269 -22.419 1.00 35.84 289 SER A C 1
ATOM 2305 O O . SER A 1 289 ? -14.503 37.698 -21.983 1.00 35.84 289 SER A O 1
ATOM 2307 N N . PRO A 1 290 ? -15.621 36.205 -23.251 1.00 50.56 290 PRO A N 1
ATOM 2308 C CA . PRO A 1 290 ? -14.500 35.318 -23.538 1.00 50.56 290 PRO A CA 1
ATOM 2309 C C . PRO A 1 290 ? -13.665 35.801 -24.733 1.00 50.56 290 PRO A C 1
ATOM 2311 O O . PRO A 1 290 ? -14.206 36.223 -25.757 1.00 50.56 290 PRO A O 1
ATOM 2314 N N . ALA A 1 291 ? -12.341 35.663 -24.645 1.00 41.22 291 ALA A N 1
ATOM 2315 C CA . ALA A 1 291 ? -11.432 35.898 -25.763 1.00 41.22 291 ALA A CA 1
ATOM 2316 C C . ALA A 1 291 ? -10.846 34.576 -26.281 1.00 41.22 291 ALA A C 1
ATOM 2318 O O . ALA A 1 291 ? -10.165 33.837 -25.575 1.00 41.22 291 ALA A O 1
ATOM 2319 N N . LYS A 1 292 ? -11.138 34.313 -27.556 1.00 43.72 292 LYS A N 1
ATOM 2320 C CA . LYS A 1 292 ? -10.544 33.291 -28.421 1.00 43.72 292 LYS A CA 1
ATOM 2321 C C . LYS A 1 292 ? -9.068 33.610 -28.709 1.00 43.72 292 LYS A C 1
ATOM 2323 O O . LYS A 1 292 ? -8.763 34.742 -29.066 1.00 43.72 292 LYS A O 1
ATOM 2328 N N . ALA A 1 293 ? -8.211 32.591 -28.751 1.00 43.12 293 ALA A N 1
ATOM 2329 C CA . ALA A 1 293 ? -7.005 32.558 -29.593 1.00 43.12 293 ALA A CA 1
ATOM 2330 C C . ALA A 1 293 ? -6.684 31.082 -29.915 1.00 43.12 293 ALA A C 1
ATOM 2332 O O . ALA A 1 293 ? -6.463 30.285 -29.015 1.00 43.12 293 ALA A O 1
ATOM 2333 N N . LYS A 1 294 ? -6.990 30.592 -31.122 1.00 40.38 294 LYS A N 1
ATOM 2334 C CA . LYS A 1 294 ? -6.142 30.541 -32.333 1.00 40.38 294 LYS A CA 1
ATOM 2335 C C . LYS A 1 294 ? -4.829 29.746 -32.179 1.00 40.38 294 LYS A C 1
ATOM 2337 O O . LYS A 1 294 ? -3.830 30.265 -31.710 1.00 40.38 294 LYS A O 1
ATOM 2342 N N . VAL A 1 295 ? -4.881 28.515 -32.705 1.00 40.34 295 VAL A N 1
ATOM 2343 C CA . VAL A 1 295 ? -3.978 27.916 -33.712 1.00 40.34 295 VAL A CA 1
ATOM 2344 C C . VAL A 1 295 ? -2.467 28.108 -33.521 1.00 40.34 295 VAL A C 1
ATOM 2346 O O . VAL A 1 295 ? -1.944 29.191 -33.764 1.00 40.34 295 VAL A O 1
ATOM 2349 N N . LYS A 1 296 ? -1.751 26.988 -33.345 1.00 43.81 296 LYS A N 1
ATOM 2350 C CA . LYS A 1 296 ? -0.627 26.610 -34.225 1.00 43.81 296 LYS A CA 1
ATOM 2351 C C . LYS A 1 296 ? -0.269 25.132 -34.056 1.00 43.81 296 LYS A C 1
ATOM 2353 O O . LYS A 1 296 ? 0.372 24.735 -33.091 1.00 43.81 296 LYS A O 1
ATOM 2358 N N . ALA A 1 297 ? -0.678 24.335 -35.041 1.00 45.09 297 ALA A N 1
ATOM 2359 C CA . ALA A 1 297 ? -0.056 23.056 -35.337 1.00 45.09 297 ALA A CA 1
ATOM 2360 C C . ALA A 1 297 ? 1.401 23.313 -35.750 1.00 45.09 297 ALA A C 1
ATOM 2362 O O . ALA A 1 297 ? 1.663 24.175 -36.593 1.00 45.09 297 ALA A O 1
ATOM 2363 N N . LYS A 1 298 ? 2.342 22.582 -35.150 1.00 48.91 298 LYS A N 1
ATOM 2364 C CA . LYS A 1 298 ? 3.720 22.505 -35.629 1.00 48.91 298 LYS A CA 1
ATOM 2365 C C . LYS A 1 298 ? 4.049 21.038 -35.860 1.00 48.91 298 LYS A C 1
ATOM 2367 O O . LYS A 1 298 ? 4.124 20.236 -34.938 1.00 48.91 298 LYS A O 1
ATOM 2372 N N . GLU A 1 299 ? 4.136 20.727 -37.139 1.00 40.69 299 GLU A N 1
ATOM 2373 C CA . GLU A 1 299 ? 4.480 19.443 -37.719 1.00 40.69 299 GLU A CA 1
ATOM 2374 C C . GLU A 1 299 ? 6.010 19.241 -37.731 1.00 40.69 299 GLU A C 1
ATOM 2376 O O . GLU A 1 299 ? 6.755 20.222 -37.806 1.00 40.69 299 GLU A O 1
ATOM 2381 N N . LYS A 1 300 ? 6.414 17.959 -37.798 1.00 41.62 300 LYS A N 1
ATOM 2382 C CA . LYS A 1 300 ? 7.725 17.366 -38.178 1.00 41.62 300 LYS A CA 1
ATOM 2383 C C . LYS A 1 300 ? 8.810 17.158 -37.098 1.00 41.62 300 LYS A C 1
ATOM 2385 O O . LYS A 1 300 ? 8.895 17.955 -36.172 1.00 41.62 300 LYS A O 1
ATOM 2390 N N . PRO A 1 301 ? 9.753 16.195 -37.295 1.00 49.72 301 PRO A N 1
ATOM 2391 C CA . PRO A 1 301 ? 9.785 15.067 -38.246 1.00 49.72 301 PRO A CA 1
ATOM 2392 C C . PRO A 1 301 ? 10.074 13.684 -37.614 1.00 49.72 301 PRO A C 1
ATOM 2394 O O . PRO A 1 301 ? 10.707 13.552 -36.572 1.00 49.72 301 PRO A O 1
ATOM 2397 N N . ARG A 1 302 ? 9.681 12.639 -38.358 1.00 46.66 302 ARG A N 1
ATOM 2398 C CA . ARG A 1 302 ? 10.184 11.257 -38.273 1.00 46.66 302 ARG A CA 1
ATOM 2399 C C . ARG A 1 302 ? 11.715 11.224 -38.160 1.00 46.66 302 ARG A C 1
ATOM 2401 O O . ARG A 1 302 ? 12.392 11.644 -39.097 1.00 46.66 302 ARG A O 1
ATOM 2408 N N . GLN A 1 303 ? 12.241 10.602 -37.108 1.00 44.06 303 GLN A N 1
ATOM 2409 C CA . GLN A 1 303 ? 13.587 10.034 -37.122 1.00 44.06 303 GLN A CA 1
ATOM 2410 C C . GLN A 1 303 ? 13.502 8.519 -37.318 1.00 44.06 303 GLN A C 1
ATOM 2412 O O . GLN A 1 303 ? 12.855 7.797 -36.564 1.00 44.06 303 GLN A O 1
ATOM 2417 N N . ARG A 1 304 ? 14.137 8.071 -38.403 1.00 43.06 304 ARG A N 1
ATOM 2418 C CA . ARG A 1 304 ? 14.447 6.676 -38.710 1.00 43.06 304 ARG A CA 1
ATOM 2419 C C . ARG A 1 304 ? 15.480 6.190 -37.691 1.00 43.06 304 ARG A C 1
ATOM 2421 O O . ARG A 1 304 ? 16.585 6.723 -37.679 1.00 43.06 304 ARG A O 1
ATOM 2428 N N . SER A 1 305 ? 15.163 5.176 -36.893 1.00 45.91 305 SER A N 1
ATOM 2429 C CA . SER A 1 305 ? 16.183 4.398 -36.191 1.00 45.91 305 SER A CA 1
ATOM 2430 C C . SER A 1 305 ? 16.703 3.318 -37.136 1.00 45.91 305 SER A C 1
ATOM 2432 O O . SER A 1 305 ? 16.011 2.377 -37.523 1.00 45.91 305 SER A O 1
ATOM 2434 N N . SER A 1 306 ? 17.935 3.529 -37.578 1.00 48.09 306 SER A N 1
ATOM 2435 C CA . SER A 1 306 ? 18.749 2.571 -38.305 1.00 48.09 306 SER A CA 1
ATOM 2436 C C . SER A 1 306 ? 19.151 1.416 -37.394 1.00 48.09 306 SER A C 1
ATOM 2438 O O . SER A 1 306 ? 19.684 1.612 -36.303 1.00 48.09 306 SER A O 1
ATOM 2440 N N . SER A 1 307 ? 18.927 0.215 -37.903 1.00 48.94 307 SER A N 1
ATOM 2441 C CA . SER A 1 307 ? 19.417 -1.067 -37.426 1.00 48.94 307 SER A CA 1
ATOM 2442 C C . SER A 1 307 ? 20.924 -1.041 -37.141 1.00 48.94 307 SER A C 1
ATOM 2444 O O . SER A 1 307 ? 21.722 -0.867 -38.060 1.00 48.94 307 SER A O 1
ATOM 2446 N N . ALA A 1 308 ? 21.323 -1.300 -35.895 1.00 47.38 308 ALA A N 1
ATOM 2447 C CA . ALA A 1 308 ? 22.695 -1.660 -35.547 1.00 47.38 308 ALA A CA 1
ATOM 2448 C C . ALA A 1 308 ? 22.712 -3.100 -35.021 1.00 47.38 308 ALA A C 1
ATOM 2450 O O . ALA A 1 308 ? 22.338 -3.407 -33.893 1.00 47.38 308 ALA A O 1
ATOM 2451 N N . ARG A 1 309 ? 23.104 -3.994 -35.925 1.00 43.66 309 ARG A N 1
ATOM 2452 C CA . ARG A 1 309 ? 23.281 -5.431 -35.738 1.00 43.66 309 ARG A CA 1
ATOM 2453 C C . ARG A 1 309 ? 24.626 -5.654 -35.042 1.00 43.66 309 ARG A C 1
ATOM 2455 O O . ARG A 1 309 ? 25.654 -5.687 -35.712 1.00 43.66 309 ARG A O 1
ATOM 2462 N N . VAL A 1 310 ? 24.640 -5.792 -33.718 1.00 50.12 310 VAL A N 1
ATOM 2463 C CA . VAL A 1 310 ? 25.859 -6.171 -32.985 1.00 50.12 310 VAL A CA 1
ATOM 2464 C C . VAL A 1 310 ? 26.012 -7.691 -33.044 1.00 50.12 310 VAL A C 1
ATOM 2466 O O . VAL A 1 310 ? 25.252 -8.441 -32.437 1.00 50.12 310 VAL A O 1
ATOM 2469 N N . ARG A 1 311 ? 26.985 -8.141 -33.844 1.00 45.84 311 ARG A N 1
ATOM 2470 C CA . ARG A 1 311 ? 27.499 -9.515 -33.854 1.00 45.84 311 ARG A CA 1
ATOM 2471 C C . ARG A 1 311 ? 28.268 -9.755 -32.555 1.00 45.84 311 ARG A C 1
ATOM 2473 O O . ARG A 1 311 ? 29.300 -9.131 -32.344 1.00 45.84 311 ARG A O 1
ATOM 2480 N N . ALA A 1 312 ? 27.802 -10.689 -31.731 1.00 47.50 312 ALA A N 1
ATOM 2481 C CA . ALA A 1 312 ? 28.611 -11.277 -30.672 1.00 47.50 312 ALA A CA 1
ATOM 2482 C C . ALA A 1 312 ? 29.460 -12.408 -31.272 1.00 47.50 312 ALA A C 1
ATOM 2484 O O . ALA A 1 312 ? 28.947 -13.451 -31.678 1.00 47.50 312 ALA A O 1
ATOM 2485 N N . SER A 1 313 ? 30.763 -12.171 -31.376 1.00 50.94 313 SER A N 1
ATOM 2486 C CA . SER A 1 313 ? 31.781 -13.181 -31.653 1.00 50.94 313 SER A CA 1
ATOM 2487 C C . SER A 1 313 ? 32.027 -14.006 -30.389 1.00 50.94 313 SER A C 1
ATOM 2489 O O . SER A 1 313 ? 32.551 -13.494 -29.403 1.00 50.94 313 SER A O 1
ATOM 2491 N N . ALA A 1 314 ? 31.641 -15.280 -30.426 1.00 45.06 314 ALA A N 1
ATOM 2492 C CA . ALA A 1 314 ? 31.969 -16.263 -29.405 1.00 45.06 314 ALA A CA 1
ATOM 2493 C C . ALA A 1 314 ? 33.433 -16.706 -29.567 1.00 45.06 314 ALA A C 1
ATOM 2495 O O . ALA A 1 314 ? 33.796 -17.299 -30.582 1.00 45.06 314 ALA A O 1
ATOM 2496 N N . SER A 1 315 ? 34.269 -16.427 -28.568 1.00 56.88 315 SER A N 1
ATOM 2497 C CA . SER A 1 315 ? 35.602 -17.017 -28.427 1.00 56.88 315 SER A CA 1
ATOM 2498 C C . SER A 1 315 ? 35.551 -18.146 -27.397 1.00 56.88 315 SER A C 1
ATOM 2500 O O . SER A 1 315 ? 35.381 -17.912 -26.202 1.00 56.88 315 SER A O 1
ATOM 2502 N N . THR A 1 316 ? 35.690 -19.377 -27.873 1.00 56.62 316 THR A N 1
ATOM 2503 C CA . THR A 1 316 ? 35.828 -20.605 -27.083 1.00 56.62 316 THR A CA 1
ATOM 2504 C C . THR A 1 316 ? 37.226 -20.677 -26.447 1.00 56.62 316 THR A C 1
ATOM 2506 O O . THR A 1 316 ? 38.208 -20.469 -27.164 1.00 56.62 316 THR A O 1
ATOM 2509 N N . PRO A 1 317 ? 37.386 -21.032 -25.157 1.00 60.47 317 PRO A N 1
ATOM 2510 C CA . PRO A 1 317 ? 38.703 -21.295 -24.594 1.00 60.47 317 PRO A CA 1
ATOM 2511 C C . PRO A 1 317 ? 39.172 -22.721 -24.919 1.00 60.47 317 PRO A C 1
ATOM 2513 O O . PRO A 1 317 ? 38.480 -23.713 -24.679 1.00 60.47 317 PRO A O 1
ATOM 2516 N N . LYS A 1 318 ? 40.391 -22.804 -25.465 1.00 55.97 318 LYS A N 1
ATOM 2517 C CA . LYS A 1 318 ? 41.171 -24.029 -25.684 1.00 55.97 318 LYS A CA 1
ATOM 2518 C C . LYS A 1 318 ? 41.462 -24.718 -24.344 1.00 55.97 318 LYS A C 1
ATOM 2520 O O . LYS A 1 318 ? 42.095 -24.136 -23.471 1.00 55.97 318 LYS A O 1
ATOM 2525 N N . LYS A 1 319 ? 41.080 -25.993 -24.233 1.00 56.28 319 LYS A N 1
ATOM 2526 C CA . LYS A 1 319 ? 41.609 -26.939 -23.240 1.00 56.28 319 LYS A CA 1
ATOM 2527 C C . LYS A 1 319 ? 43.104 -27.158 -23.498 1.00 56.28 319 LYS A C 1
ATOM 2529 O O . LYS A 1 319 ? 43.458 -27.713 -24.536 1.00 56.28 319 LYS A O 1
ATOM 2534 N N . SER A 1 320 ? 43.965 -26.801 -22.549 1.00 57.66 320 SER A N 1
ATOM 2535 C CA . SER A 1 320 ? 45.313 -27.366 -22.455 1.00 57.66 320 SER A CA 1
ATOM 2536 C C . SER A 1 320 ? 45.289 -28.540 -21.479 1.00 57.66 320 SER A C 1
ATOM 2538 O O . SER A 1 320 ? 45.130 -28.360 -20.276 1.00 57.66 320 SER A O 1
ATOM 2540 N N . ARG A 1 321 ? 45.432 -29.750 -22.023 1.00 54.84 321 ARG A N 1
ATOM 2541 C CA . ARG A 1 321 ? 45.976 -30.903 -21.303 1.00 54.84 321 ARG A CA 1
ATOM 2542 C C . ARG A 1 321 ? 47.477 -30.676 -21.128 1.00 54.84 321 ARG A C 1
ATOM 2544 O O . ARG A 1 321 ? 48.141 -30.452 -22.140 1.00 54.84 321 ARG A O 1
ATOM 2551 N N . LYS A 1 322 ? 47.975 -30.798 -19.904 1.00 58.03 322 LYS A N 1
ATOM 2552 C CA . LYS A 1 322 ? 49.189 -31.526 -19.518 1.00 58.03 322 LYS A CA 1
ATOM 2553 C C . LYS A 1 322 ? 49.067 -31.841 -18.036 1.00 58.03 322 LYS A C 1
ATOM 2555 O O . LYS A 1 322 ? 48.585 -30.948 -17.310 1.00 58.03 322 LYS A O 1
#

Radius of gyration: 33.59 Å; chains: 1; bounding box: 126×75×71 Å

pLDDT: mean 74.72, std 20.21, range [34.44, 98.06]

Secondary structure (DSSP, 8-state):
-HHHHHHHHHHHHHHHHHHHH--HHHHHHHHHHHHHHHHHHHHHHHHEEE-TTT--EEE-SS--------HHHHHHHHHHHHIIIIIHHHH--SHHHHHHTHHHHHHHHHHHHHHHHHHHHSS-SS----STTEETTTTEEGGGHHHHHHHHHHHHHHIIIIIHHHHHHHHHTTTHHHHHHHHHHHHHHH-TTS-HHHHHHHHHHTTTTHHHHHHHHHHHHHHHHHHHHHHHHHHHHTSS-PPP----------------------PPPP---------------------------------------------PPPP---